Protein AF-A0A1Y3BBS0-F1 (afdb_monomer_lite)

pLDDT: mean 83.96, std 15.87, range [26.91, 97.06]

Secondary structure (DSSP, 8-state):
--------SHHHHHHHHHHHHHHHHHHT--SS-TTS--EEEEEE-SSEEEEEETT-EEEEEEGGGEETTTTEE---S--EEHHHHSHHHHT-HHHHHHGGGEEEEEEEEETTEEEEEEEESSS-EEEEETTT--EEEEGGG-STTGGGEEEEEE--BTEEEEEEEEE-TTTS-EEEEEEEEEETTS-TTT-S-EEESS--EEEEEEETTEEEEESS-GGGGT-EEP-----EEEEETTEEEEE-SSEEEEEETHHHH-TTS-EE-EEEEHHHHB-

Radius of gyration: 19.95 Å; chains: 1; bounding box: 78×46×46 Å

Organism: Euroglyphus maynei (NCBI:txid6958)

Sequence (275 aa):
MLLIIIIITNIVSTTYADHIICESIRNNTDNNDDDTFNIFNVGVTKTKILLITKQFFLFEIDIDSLNAYNDKLYLNAQPQSISKKYPYLWNYKRFQDIKDNIVDIRIFIDDEGEWLCFIPLLDYGIGYNLETGEIVELTWFVKVNVADEKSIGTNETYRNYVFRYRQSTNNNTKGIQLNKDTLMDRKVRNSKRVELMYIWANLCLYSENEIFITTYPCHKIGCETIDWGIQGGFVVKERFYLLGKDDVYSFPEKAYTNWTHRYRFDKQQYRSFIR

Foldseek 3Di:
DDDDDDDDDPPVVLVVVQVVVQVCQLQLADPVHRQHRFFQEWADALFFIWTAGLQQWTQTAGLVCQDPVQQAHERPDTTDHCCVLLVLCVPPPVCVVAVVQFNEWYWAQFPVGIWTWTAGDADWIWIAHNPPRDIATQPANPDDCVNFKYWAHENDHQKTKIWGWDQDPPDRDTAIWIWMWGQPVRDRRPGNYIDTPDPIWTWWAPDPFKIATGPDDQVVVVTHGDDQQFNYWYDDPQKTFTDGSFWTKIWGVCSVVDRVDMTGIDIGGSNSHYD

Structure (mmCIF, N/CA/C/O backbone):
data_AF-A0A1Y3BBS0-F1
#
_entry.id   AF-A0A1Y3BBS0-F1
#
loop_
_atom_site.group_PDB
_atom_site.id
_atom_site.type_symbol
_atom_site.label_atom_id
_atom_site.label_alt_id
_atom_site.label_comp_id
_atom_site.label_asym_id
_atom_site.label_entity_id
_atom_site.label_seq_id
_atom_site.pdbx_PDB_ins_code
_atom_site.Cartn_x
_atom_site.Cartn_y
_atom_site.Cartn_z
_atom_site.occupancy
_atom_site.B_iso_or_equiv
_atom_site.auth_seq_id
_atom_site.auth_comp_id
_atom_site.auth_asym_id
_atom_site.auth_atom_id
_atom_site.pdbx_PDB_model_num
ATOM 1 N N . MET A 1 1 ? -51.984 29.109 15.745 1.00 38.09 1 MET A N 1
ATOM 2 C CA . MET A 1 1 ? -50.748 29.868 15.465 1.00 38.09 1 MET A CA 1
ATOM 3 C C . MET A 1 1 ? -49.661 28.842 15.178 1.00 38.09 1 MET A C 1
ATOM 5 O O . MET A 1 1 ? -49.428 27.993 16.026 1.00 38.09 1 MET A O 1
ATOM 9 N N . LEU A 1 2 ? -49.173 28.810 13.935 1.00 30.77 2 LEU A N 1
ATOM 10 C CA . LEU A 1 2 ? -48.356 27.737 13.353 1.00 30.77 2 LEU A CA 1
ATOM 11 C C . LEU A 1 2 ? -46.995 27.600 14.056 1.00 30.77 2 LEU A C 1
ATOM 13 O O . LEU A 1 2 ? -46.273 28.585 14.184 1.00 30.77 2 LEU A O 1
ATOM 17 N N . LEU A 1 3 ? -46.628 26.374 14.431 1.00 26.91 3 LEU A N 1
ATOM 18 C CA . LEU A 1 3 ? -45.254 26.002 14.757 1.00 26.91 3 LEU A CA 1
ATOM 19 C C . LEU A 1 3 ? -44.558 25.650 13.431 1.00 26.91 3 LEU A C 1
ATOM 21 O O . LEU A 1 3 ? -44.865 24.623 12.825 1.00 26.91 3 LEU A O 1
ATOM 25 N N . ILE A 1 4 ? -43.679 26.522 12.938 1.00 31.75 4 ILE A N 1
ATOM 26 C CA . ILE A 1 4 ? -42.836 26.220 11.776 1.00 31.75 4 ILE A CA 1
ATOM 27 C C . ILE A 1 4 ? -41.668 25.372 12.279 1.00 31.75 4 ILE A C 1
ATOM 29 O O . ILE A 1 4 ? -40.788 25.851 12.989 1.00 31.75 4 ILE A O 1
ATOM 33 N N . ILE A 1 5 ? -41.701 24.089 11.930 1.00 37.12 5 ILE A N 1
ATOM 34 C CA . ILE A 1 5 ? -40.605 23.148 12.134 1.00 37.12 5 ILE A CA 1
ATOM 35 C C . ILE A 1 5 ? -39.513 23.487 11.113 1.00 37.12 5 ILE A C 1
ATOM 37 O O . ILE A 1 5 ? -39.704 23.323 9.910 1.00 37.12 5 ILE A O 1
ATOM 41 N N . ILE A 1 6 ? -38.367 23.962 11.600 1.00 38.75 6 ILE A N 1
ATOM 42 C CA . ILE A 1 6 ? -37.138 24.074 10.813 1.00 38.75 6 ILE A CA 1
ATOM 43 C C . ILE A 1 6 ? -36.516 22.677 10.755 1.00 38.75 6 ILE A C 1
ATOM 45 O O . ILE A 1 6 ? -35.832 22.241 11.676 1.00 38.75 6 ILE A O 1
ATOM 49 N N . ILE A 1 7 ? -36.764 21.969 9.662 1.00 45.56 7 ILE A N 1
ATOM 50 C CA . ILE A 1 7 ? -35.924 20.865 9.203 1.00 45.56 7 ILE A CA 1
ATOM 51 C C . ILE A 1 7 ? -35.529 21.265 7.793 1.00 45.56 7 ILE A C 1
ATOM 53 O O . ILE A 1 7 ? -36.410 21.334 6.953 1.00 45.56 7 ILE A O 1
ATOM 57 N N . ILE A 1 8 ? -34.256 21.596 7.577 1.00 45.22 8 ILE A N 1
ATOM 58 C CA . ILE A 1 8 ? -33.463 21.480 6.336 1.00 45.22 8 ILE A CA 1
ATOM 59 C C . ILE A 1 8 ? -32.177 22.273 6.613 1.00 45.22 8 ILE A C 1
ATOM 61 O O . ILE A 1 8 ? -32.190 23.492 6.536 1.00 45.22 8 ILE A O 1
ATOM 65 N N . THR A 1 9 ? -31.081 21.584 6.936 1.00 36.38 9 THR A N 1
ATOM 66 C CA . THR A 1 9 ? -29.705 22.079 6.682 1.00 36.38 9 THR A CA 1
ATOM 67 C C . THR A 1 9 ? -28.648 20.970 6.736 1.00 36.38 9 THR A C 1
ATOM 69 O O . THR A 1 9 ? -27.625 21.093 6.074 1.00 36.38 9 THR A O 1
ATOM 72 N N . ASN A 1 10 ? -28.881 19.840 7.414 1.00 34.97 10 ASN A N 1
ATOM 73 C CA . ASN A 1 10 ? -27.810 18.843 7.603 1.00 34.97 10 ASN A CA 1
ATOM 74 C C . ASN A 1 10 ? -27.619 17.812 6.473 1.00 34.97 10 ASN A C 1
ATOM 76 O O . ASN A 1 10 ? -26.594 17.143 6.460 1.00 34.97 10 ASN A O 1
ATOM 80 N N . ILE A 1 11 ? -28.547 17.681 5.517 1.00 34.19 11 ILE A N 1
ATOM 81 C CA . ILE A 1 11 ? -28.438 16.666 4.443 1.00 34.19 11 ILE A CA 1
ATOM 82 C C . ILE A 1 11 ? -27.629 17.185 3.237 1.00 34.19 11 ILE A C 1
ATOM 84 O O . ILE A 1 11 ? -26.987 16.407 2.542 1.00 34.19 11 ILE A O 1
ATOM 88 N N . VAL A 1 12 ? -27.608 18.503 3.006 1.00 31.47 12 VAL A N 1
ATOM 89 C CA . VAL A 1 12 ? -26.951 19.116 1.831 1.00 31.47 12 VAL A CA 1
ATOM 90 C C . VAL A 1 12 ? -25.439 19.311 2.042 1.00 31.47 12 VAL A C 1
ATOM 92 O O . VAL A 1 12 ? -24.669 19.282 1.086 1.00 31.47 12 VAL A O 1
ATOM 95 N N . SER A 1 13 ? -24.993 19.459 3.295 1.00 41.03 13 SER A N 1
ATOM 96 C CA . SER A 1 13 ? -23.574 19.667 3.632 1.00 41.03 13 SER A CA 1
ATOM 97 C C . SER A 1 13 ? -22.729 18.396 3.454 1.00 41.03 13 SER A C 1
ATOM 99 O O . SER A 1 13 ? -21.625 18.452 2.914 1.00 41.03 13 SER A O 1
ATOM 101 N N . THR A 1 14 ? -23.271 17.229 3.823 1.00 49.38 14 THR A N 1
ATOM 102 C CA . THR A 1 14 ? -22.567 15.941 3.704 1.00 49.38 14 THR A CA 1
ATOM 103 C C . THR A 1 14 ? -22.319 15.557 2.248 1.00 49.38 14 THR A C 1
ATOM 105 O O . THR A 1 14 ? -21.206 15.194 1.898 1.00 49.38 14 THR A O 1
ATOM 108 N N . THR A 1 15 ? -23.306 15.747 1.366 1.00 58.69 15 THR A N 1
ATOM 109 C CA . THR A 1 15 ? -23.162 15.418 -0.062 1.00 58.69 15 THR A CA 1
ATOM 110 C C . THR A 1 15 ? -22.130 16.285 -0.780 1.00 58.69 15 THR A C 1
ATOM 112 O O . THR A 1 15 ? -21.485 15.820 -1.714 1.00 58.69 15 THR A O 1
ATOM 115 N N . TYR A 1 16 ? -21.963 17.540 -0.354 1.00 58.19 16 TYR A N 1
ATOM 116 C CA . TYR A 1 16 ? -20.980 18.447 -0.945 1.00 58.19 16 TYR A CA 1
ATOM 117 C C . TYR A 1 16 ? -19.552 18.094 -0.513 1.00 58.19 16 TYR A C 1
ATOM 119 O O . TYR A 1 16 ? -18.659 18.013 -1.354 1.00 58.19 16 TYR A O 1
ATOM 127 N N . ALA A 1 17 ? -19.348 17.823 0.780 1.00 59.06 17 ALA A N 1
ATOM 128 C CA . ALA A 1 17 ? -18.054 17.388 1.302 1.00 59.06 17 ALA A CA 1
ATOM 129 C C . ALA A 1 17 ? -17.615 16.043 0.697 1.00 59.06 17 ALA A C 1
ATOM 131 O O . ALA A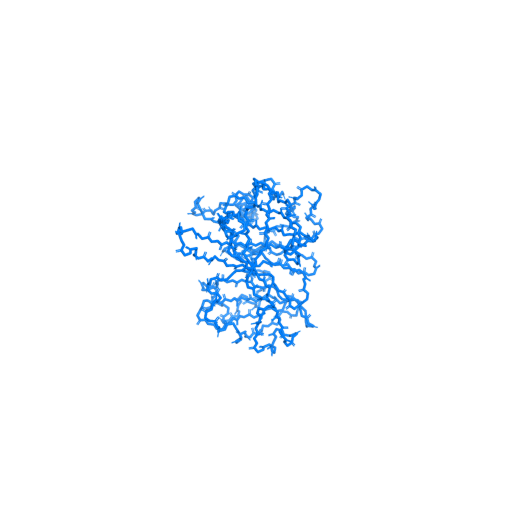 1 17 ? -16.475 15.918 0.253 1.00 59.06 17 ALA A O 1
ATOM 132 N N . ASP A 1 18 ? -18.527 15.073 0.596 1.00 67.12 18 ASP A N 1
ATOM 133 C CA . ASP A 1 18 ? -18.241 13.764 0.001 1.00 67.12 18 ASP A CA 1
ATOM 134 C C . ASP A 1 18 ? -17.864 13.893 -1.487 1.00 67.12 18 ASP A C 1
ATOM 136 O O . ASP A 1 18 ? -16.881 13.304 -1.938 1.00 67.12 18 ASP A O 1
ATOM 140 N N . HIS A 1 19 ? -18.582 14.734 -2.244 1.00 72.25 19 HIS A N 1
ATOM 141 C CA . HIS A 1 19 ? -18.269 15.013 -3.649 1.00 72.25 19 HIS A CA 1
ATOM 142 C C . HIS A 1 19 ? -16.876 15.629 -3.822 1.00 72.25 19 HIS A C 1
ATOM 144 O O . HIS A 1 19 ? -16.137 15.251 -4.731 1.00 72.25 19 HIS A O 1
ATOM 150 N N . ILE A 1 20 ? -16.499 16.556 -2.938 1.00 76.19 20 ILE A N 1
ATOM 151 C CA . ILE A 1 20 ? -15.167 17.165 -2.938 1.00 76.19 20 ILE A CA 1
ATOM 152 C C . ILE A 1 20 ? -14.082 16.106 -2.705 1.00 76.19 20 ILE A C 1
ATOM 154 O O . ILE A 1 20 ? -13.080 16.107 -3.411 1.00 76.19 20 ILE A O 1
ATOM 158 N N . ILE A 1 21 ? -14.276 15.177 -1.765 1.00 77.69 21 ILE A N 1
ATOM 159 C CA . ILE A 1 21 ? -13.287 14.129 -1.457 1.00 77.69 21 ILE A CA 1
ATOM 160 C C . ILE A 1 21 ? -13.163 13.119 -2.613 1.00 77.69 21 ILE A C 1
ATOM 162 O O . ILE A 1 21 ? -12.065 12.666 -2.936 1.00 77.69 21 ILE A O 1
ATOM 166 N N . CYS A 1 22 ? -14.272 12.779 -3.271 1.00 79.81 22 CYS A N 1
ATOM 167 C CA . CYS A 1 22 ? -14.255 11.924 -4.460 1.00 79.81 22 CYS A CA 1
ATOM 168 C C . CYS A 1 22 ? -13.514 12.587 -5.633 1.00 79.81 22 CYS A C 1
ATOM 170 O O . CYS A 1 22 ? -12.668 11.958 -6.271 1.00 79.81 22 CYS A O 1
ATOM 172 N N . GLU A 1 23 ? -13.794 13.865 -5.905 1.00 79.56 23 GLU A N 1
ATOM 173 C CA . GLU A 1 23 ? -13.086 14.624 -6.941 1.00 79.56 23 GLU A CA 1
ATOM 174 C C . GLU A 1 23 ? -11.602 14.797 -6.608 1.00 79.56 23 GLU A C 1
ATOM 176 O O . GLU A 1 23 ? -10.763 14.643 -7.493 1.00 79.56 23 GLU A O 1
ATOM 181 N N . SER A 1 24 ? -11.262 15.054 -5.345 1.00 78.62 24 SER A N 1
ATOM 182 C CA . SER A 1 24 ? -9.880 15.263 -4.912 1.00 78.62 24 SER A CA 1
ATOM 183 C C . SER A 1 24 ? -9.022 14.008 -5.105 1.00 78.62 24 SER A C 1
ATOM 185 O O . SER A 1 24 ? -7.887 14.100 -5.563 1.00 78.62 24 SER A O 1
ATOM 187 N N . ILE A 1 25 ? -9.576 12.811 -4.884 1.00 79.56 25 ILE A N 1
ATOM 188 C CA . ILE A 1 25 ? -8.899 11.540 -5.195 1.00 79.56 25 ILE A CA 1
ATOM 189 C C . ILE A 1 25 ? -8.794 11.301 -6.700 1.00 79.56 25 ILE A C 1
ATOM 191 O O . ILE A 1 25 ? -7.737 10.899 -7.183 1.00 79.56 25 ILE A O 1
ATOM 195 N N . ARG A 1 26 ? -9.865 11.562 -7.460 1.00 80.06 26 ARG A N 1
ATOM 196 C CA . ARG A 1 26 ? -9.857 11.371 -8.919 1.00 80.06 26 ARG A CA 1
ATOM 197 C C . ARG A 1 26 ? -8.862 12.301 -9.618 1.00 80.06 26 ARG A C 1
ATOM 199 O O . ARG A 1 26 ? -8.288 11.941 -10.645 1.00 80.06 26 ARG A O 1
ATOM 206 N N . ASN A 1 27 ? -8.681 13.496 -9.069 1.00 73.75 27 ASN A N 1
ATOM 207 C CA . ASN A 1 27 ? -7.797 14.531 -9.597 1.00 73.75 27 ASN A CA 1
ATOM 208 C C . ASN A 1 27 ? -6.408 14.501 -8.958 1.00 73.75 27 ASN A C 1
ATOM 210 O O . ASN A 1 27 ? -5.499 15.125 -9.491 1.00 73.75 27 ASN A O 1
ATOM 214 N N . ASN A 1 28 ? -6.256 13.752 -7.865 1.00 70.56 28 ASN A N 1
ATOM 215 C CA . ASN A 1 28 ? -5.068 13.705 -7.026 1.00 70.56 28 ASN A CA 1
ATOM 216 C C . ASN A 1 28 ? -4.607 15.080 -6.505 1.00 70.56 28 ASN A C 1
ATOM 218 O O . ASN A 1 28 ? -3.415 15.359 -6.415 1.00 70.56 28 ASN A O 1
ATOM 222 N N . THR A 1 29 ? -5.568 15.936 -6.168 1.00 63.72 29 THR A N 1
ATOM 223 C CA . THR A 1 29 ? -5.356 17.295 -5.649 1.00 63.72 29 THR A CA 1
ATOM 224 C C . THR A 1 29 ? -5.827 17.351 -4.198 1.00 63.72 29 THR A C 1
ATOM 226 O O . THR A 1 29 ? -6.874 16.783 -3.893 1.00 63.72 29 THR A O 1
ATOM 229 N N . ASP A 1 30 ? -5.111 18.011 -3.289 1.00 55.81 30 ASP A N 1
ATOM 230 C CA . ASP A 1 30 ? -5.637 18.306 -1.949 1.00 55.81 30 ASP A CA 1
ATOM 231 C C . ASP A 1 30 ? -6.540 19.538 -2.021 1.00 55.81 30 ASP A C 1
ATOM 233 O O . ASP A 1 30 ? -6.323 20.451 -2.809 1.00 55.81 30 ASP A O 1
ATOM 237 N N . ASN A 1 31 ? -7.561 19.584 -1.176 1.00 51.81 31 ASN A N 1
ATOM 238 C CA . ASN A 1 31 ? -8.555 20.656 -1.194 1.00 51.81 31 ASN A CA 1
ATOM 239 C C . ASN A 1 31 ? -8.042 21.967 -0.572 1.00 51.81 31 ASN A C 1
ATOM 241 O O . ASN A 1 31 ? -8.748 22.971 -0.615 1.00 51.81 31 ASN A O 1
ATOM 245 N N . ASN A 1 32 ? -6.847 21.944 0.032 1.00 50.03 32 ASN A N 1
ATOM 246 C CA . ASN A 1 32 ? -6.239 23.078 0.733 1.00 50.03 32 ASN A CA 1
ATOM 247 C C . ASN A 1 32 ? -4.880 23.513 0.155 1.00 50.03 32 ASN A C 1
ATOM 249 O O . ASN A 1 32 ? -4.375 24.557 0.560 1.00 50.03 32 ASN A O 1
ATOM 253 N N . ASP A 1 33 ? -4.296 22.729 -0.754 1.00 49.41 33 ASP A N 1
ATOM 254 C CA . ASP A 1 33 ? -3.029 23.025 -1.425 1.00 49.41 33 ASP A CA 1
ATOM 255 C C . ASP A 1 33 ? -3.029 22.243 -2.751 1.00 49.41 33 ASP A C 1
ATOM 257 O O . ASP A 1 33 ? -3.012 21.010 -2.749 1.00 49.41 33 ASP A O 1
ATOM 261 N N . ASP A 1 34 ? -3.113 22.940 -3.888 1.00 49.78 34 ASP A N 1
ATOM 262 C CA . ASP A 1 34 ? -3.336 22.341 -5.222 1.00 49.78 34 ASP A CA 1
ATOM 263 C C . ASP A 1 34 ? -2.230 21.343 -5.656 1.00 49.78 34 ASP A C 1
ATOM 265 O O . ASP A 1 34 ? -2.364 20.670 -6.676 1.00 49.78 34 ASP A O 1
ATOM 269 N N . ASP A 1 35 ? -1.160 21.197 -4.866 1.00 49.88 35 ASP A N 1
ATOM 270 C CA . ASP A 1 35 ? 0.025 20.378 -5.142 1.00 49.88 35 ASP A CA 1
ATOM 271 C C . ASP A 1 35 ? 0.201 19.136 -4.239 1.00 49.88 35 ASP A C 1
ATOM 273 O O . ASP A 1 35 ? 1.161 18.371 -4.427 1.00 49.88 35 ASP A O 1
ATOM 277 N N . THR A 1 36 ? -0.674 18.893 -3.249 1.00 59.00 36 THR A N 1
ATOM 278 C CA . THR A 1 36 ? -0.487 17.770 -2.311 1.00 59.00 36 THR A CA 1
ATOM 279 C C . THR A 1 36 ? -1.320 16.528 -2.647 1.00 59.00 36 THR A C 1
ATOM 281 O O . THR A 1 36 ? -2.538 16.538 -2.738 1.00 59.00 36 THR A O 1
ATOM 284 N N . PHE A 1 37 ? -0.640 15.387 -2.757 1.00 62.25 37 PHE A N 1
ATOM 285 C CA . PHE A 1 37 ? -1.245 14.055 -2.871 1.00 62.25 37 PHE A CA 1
ATOM 286 C C . PHE A 1 37 ? -2.217 13.790 -1.709 1.00 62.25 37 PHE A C 1
ATOM 288 O O . PHE A 1 37 ? -1.799 13.852 -0.547 1.00 62.25 37 PHE A O 1
ATOM 295 N N . ASN A 1 38 ? -3.495 13.515 -1.992 1.00 75.75 38 ASN A N 1
ATOM 296 C CA . ASN A 1 38 ? -4.526 13.380 -0.950 1.00 75.75 38 ASN A CA 1
ATOM 297 C C . ASN A 1 38 ? -4.587 11.969 -0.327 1.00 75.75 38 ASN A C 1
ATOM 299 O O . ASN A 1 38 ? -4.954 11.804 0.841 1.00 75.75 38 ASN A O 1
ATOM 303 N N . ILE A 1 39 ? -4.220 10.931 -1.083 1.00 82.62 39 ILE A N 1
ATOM 304 C CA . ILE A 1 39 ? -4.214 9.555 -0.573 1.00 82.62 39 ILE A CA 1
ATOM 305 C C . ILE A 1 39 ? -3.068 9.430 0.436 1.00 82.62 39 ILE A C 1
ATOM 307 O O . ILE A 1 39 ? -1.912 9.677 0.134 1.00 82.62 39 ILE A O 1
ATOM 311 N N . PHE A 1 40 ? -3.364 9.060 1.671 1.00 84.69 40 PHE A N 1
ATOM 312 C CA . PHE A 1 40 ? -2.329 8.809 2.666 1.00 84.69 40 PHE A CA 1
ATOM 313 C C . PHE A 1 40 ? -1.786 7.385 2.560 1.00 84.69 40 PHE A C 1
ATOM 315 O O . PHE A 1 40 ? -0.582 7.166 2.682 1.00 84.69 40 PHE A O 1
ATOM 322 N N . ASN A 1 41 ? -2.673 6.416 2.331 1.00 86.31 41 ASN A N 1
ATOM 323 C CA . ASN A 1 41 ? -2.310 5.010 2.262 1.00 86.31 41 ASN A CA 1
ATOM 324 C C . ASN A 1 41 ? -3.321 4.201 1.440 1.00 86.31 41 ASN A C 1
ATOM 326 O O . ASN A 1 41 ? -4.498 4.567 1.360 1.00 86.31 41 ASN A O 1
ATOM 330 N N . VAL A 1 42 ? -2.856 3.085 0.870 1.00 89.88 42 VAL A N 1
ATOM 331 C CA . VAL A 1 42 ? -3.722 2.068 0.275 1.00 89.88 42 VAL A CA 1
ATOM 332 C C . VAL A 1 42 ? -3.430 0.709 0.884 1.00 89.88 42 VAL A C 1
ATOM 334 O O . VAL A 1 42 ? -2.371 0.120 0.669 1.00 89.88 42 VAL A O 1
ATOM 337 N N . GLY A 1 43 ? -4.411 0.196 1.614 1.00 90.44 43 GLY A N 1
ATOM 338 C CA . GLY A 1 43 ? -4.394 -1.154 2.147 1.00 90.44 43 GLY A CA 1
ATOM 339 C C . GLY A 1 43 ? -5.269 -2.092 1.325 1.00 90.44 43 GLY A C 1
ATOM 340 O O . GLY A 1 43 ? -6.162 -1.660 0.600 1.00 90.44 43 GLY A O 1
ATOM 341 N N . VAL A 1 44 ? -5.034 -3.393 1.454 1.00 94.81 44 VAL A N 1
ATOM 342 C CA . VAL A 1 44 ? -5.862 -4.425 0.826 1.00 94.81 44 VAL A CA 1
ATOM 343 C C . VAL A 1 44 ? -6.224 -5.460 1.885 1.00 94.81 44 VAL A C 1
ATOM 345 O O . VAL A 1 44 ? -5.359 -5.939 2.612 1.00 94.81 44 VAL A O 1
ATOM 348 N N . THR A 1 45 ? -7.511 -5.767 1.989 1.00 94.75 45 THR A N 1
ATOM 349 C CA . THR A 1 45 ? -8.056 -6.889 2.757 1.00 94.75 45 THR A CA 1
ATOM 350 C C . THR A 1 45 ? -8.295 -8.073 1.812 1.00 94.75 45 THR A C 1
ATOM 352 O O . THR A 1 45 ? -8.040 -7.991 0.611 1.00 94.75 45 THR A O 1
ATOM 355 N N . LYS A 1 46 ? -8.818 -9.196 2.297 1.00 93.69 46 LYS A N 1
ATOM 356 C CA . LYS A 1 46 ? -9.184 -10.351 1.463 1.00 93.69 46 LYS A CA 1
ATOM 357 C C . LYS A 1 46 ? -10.192 -9.997 0.371 1.00 93.69 46 LYS A C 1
ATOM 359 O O . LYS A 1 46 ? -10.189 -10.642 -0.674 1.00 93.69 46 LYS A O 1
ATOM 364 N N . THR A 1 47 ? -11.056 -9.012 0.615 1.00 93.56 47 THR A N 1
ATOM 365 C CA . THR A 1 47 ? -12.186 -8.681 -0.268 1.00 93.56 47 THR A CA 1
ATOM 366 C C . THR A 1 47 ? -12.219 -7.225 -0.717 1.00 93.56 47 THR A C 1
ATOM 368 O O . THR A 1 47 ? -12.906 -6.923 -1.693 1.00 93.56 47 THR A O 1
ATOM 371 N N . LYS A 1 48 ? -11.476 -6.323 -0.062 1.00 95.19 48 LYS A N 1
ATOM 372 C CA . LYS A 1 48 ? -11.554 -4.881 -0.315 1.00 95.19 48 LYS A CA 1
ATOM 373 C C . LYS A 1 48 ? -10.195 -4.217 -0.494 1.00 95.19 48 LYS A C 1
ATOM 375 O O . LYS A 1 48 ? -9.203 -4.613 0.105 1.00 95.19 48 LYS A O 1
ATOM 380 N N . ILE A 1 49 ? -10.182 -3.140 -1.263 1.00 94.88 49 ILE A N 1
ATOM 381 C CA . ILE A 1 49 ? -9.139 -2.119 -1.290 1.00 94.88 49 ILE A CA 1
ATOM 382 C C . ILE A 1 49 ? -9.598 -0.989 -0.363 1.00 94.88 49 ILE A C 1
ATOM 384 O O . ILE A 1 49 ? -10.717 -0.488 -0.487 1.00 94.88 49 ILE A O 1
ATOM 388 N N . LEU A 1 50 ? -8.740 -0.597 0.575 1.00 94.44 50 LEU A N 1
ATOM 389 C CA . LEU A 1 50 ? -8.974 0.495 1.513 1.00 94.44 50 LEU A CA 1
ATOM 390 C C . LEU A 1 50 ? -8.123 1.699 1.104 1.00 94.44 50 LEU A C 1
ATOM 392 O O . LEU A 1 50 ? -6.911 1.682 1.316 1.00 94.44 50 LEU A O 1
ATOM 396 N N . LEU A 1 51 ? -8.737 2.745 0.544 1.00 92.50 51 LEU A N 1
ATOM 397 C CA . LEU A 1 51 ? -8.050 4.024 0.314 1.00 92.50 51 LEU A CA 1
ATOM 398 C C . LEU A 1 51 ? -8.291 4.932 1.516 1.00 92.50 51 LEU A C 1
ATOM 400 O O . LEU A 1 51 ? -9.438 5.258 1.824 1.00 92.50 51 LEU A O 1
ATOM 404 N N . ILE A 1 52 ? -7.219 5.350 2.182 1.00 91.88 52 ILE A N 1
ATOM 405 C CA . ILE A 1 52 ? -7.285 6.253 3.333 1.00 91.88 52 ILE A CA 1
ATOM 406 C C . ILE A 1 52 ? -6.694 7.593 2.919 1.00 91.88 52 ILE A C 1
ATOM 408 O O . ILE A 1 52 ? -5.565 7.639 2.437 1.00 91.88 52 ILE A O 1
ATOM 412 N N . THR A 1 53 ? -7.437 8.683 3.101 1.00 90.38 53 THR A N 1
ATOM 413 C CA . THR A 1 53 ? -6.953 10.045 2.828 1.00 90.38 53 THR A CA 1
ATOM 414 C C . THR A 1 53 ? -6.163 10.612 4.004 1.00 90.38 53 THR A C 1
ATOM 416 O O . THR A 1 53 ? -6.268 10.126 5.132 1.00 90.38 53 THR A O 1
ATOM 419 N N . LYS A 1 54 ? -5.415 11.696 3.773 1.00 85.62 54 LYS A N 1
ATOM 420 C CA . LYS A 1 54 ? -4.707 12.435 4.837 1.00 85.62 54 LYS A CA 1
ATOM 421 C C . LYS A 1 54 ? -5.633 12.981 5.925 1.00 85.62 54 LYS A C 1
ATOM 423 O O . LYS A 1 54 ? -5.220 13.102 7.070 1.00 85.62 54 LYS A O 1
ATOM 428 N N . GLN A 1 55 ? -6.893 13.267 5.592 1.00 87.06 55 GLN A N 1
ATOM 429 C CA . GLN A 1 55 ? -7.912 13.682 6.565 1.00 87.06 55 GLN A CA 1
ATOM 430 C C . GLN A 1 55 ? -8.653 12.490 7.204 1.00 87.06 55 GLN A C 1
ATOM 432 O O . GLN A 1 55 ? -9.706 12.670 7.817 1.00 87.06 55 GLN A O 1
ATOM 437 N N . PHE A 1 56 ? -8.129 11.268 7.058 1.00 90.62 56 PHE A N 1
ATOM 438 C CA . PHE A 1 56 ? -8.717 10.030 7.572 1.00 90.62 56 PHE A CA 1
ATOM 439 C C . PHE A 1 56 ? -10.150 9.766 7.078 1.00 90.62 56 PHE A C 1
ATOM 441 O O . PHE A 1 56 ? -10.999 9.272 7.828 1.00 90.62 56 PHE A O 1
ATOM 448 N N . PHE A 1 57 ? -10.427 10.060 5.805 1.00 92.31 57 PHE A N 1
ATOM 449 C CA . PHE A 1 57 ? -11.569 9.467 5.105 1.00 92.31 57 PHE A CA 1
ATOM 450 C C . PHE A 1 57 ? -11.165 8.123 4.514 1.00 92.31 57 PHE A C 1
ATOM 452 O O . PHE A 1 57 ? -10.077 7.983 3.963 1.00 92.31 57 PHE A O 1
ATOM 459 N N . LEU A 1 58 ? -12.049 7.143 4.642 1.00 92.81 58 LEU A N 1
ATOM 460 C CA . LEU A 1 58 ? -11.879 5.782 4.167 1.00 92.81 58 LEU A CA 1
ATOM 461 C C . LEU A 1 58 ? -12.838 5.520 3.007 1.00 92.81 58 LEU A C 1
ATOM 463 O O . LEU A 1 58 ? -14.052 5.669 3.161 1.00 92.81 58 LEU A O 1
ATOM 467 N N . PHE A 1 59 ? -12.290 5.058 1.889 1.00 92.81 59 PHE A N 1
ATOM 468 C CA . PHE A 1 59 ? -13.036 4.386 0.834 1.00 92.81 59 PHE A CA 1
ATOM 469 C C . PHE A 1 59 ? -12.843 2.884 0.995 1.00 92.81 59 PHE A C 1
ATOM 471 O O . PHE A 1 59 ? -11.714 2.396 0.981 1.00 92.81 59 PHE A O 1
ATOM 478 N N . GLU A 1 60 ? -13.946 2.161 1.139 1.00 93.62 60 GLU A N 1
ATOM 479 C CA . GLU A 1 60 ? -13.973 0.703 1.114 1.00 93.62 60 GLU A CA 1
ATOM 480 C C . GLU A 1 60 ? -14.469 0.254 -0.258 1.00 93.62 60 GLU A C 1
ATOM 482 O O . GLU A 1 60 ? -15.660 0.354 -0.543 1.00 93.62 60 GLU A O 1
ATOM 487 N N . ILE A 1 61 ? -13.559 -0.218 -1.102 1.00 93.44 61 ILE A N 1
ATOM 488 C CA . ILE A 1 61 ? -13.855 -0.577 -2.490 1.00 93.44 61 ILE A CA 1
ATOM 489 C C . ILE A 1 61 ? -13.721 -2.085 -2.623 1.00 93.44 61 ILE A C 1
ATOM 491 O O . ILE A 1 61 ? -12.692 -2.636 -2.247 1.00 93.44 61 ILE A O 1
ATOM 495 N N . ASP A 1 62 ? -14.717 -2.771 -3.170 1.00 94.25 62 ASP A N 1
ATOM 496 C CA . ASP A 1 62 ? -14.583 -4.208 -3.426 1.00 94.25 62 ASP A CA 1
ATOM 497 C C . ASP A 1 62 ? -13.452 -4.467 -4.435 1.00 94.25 62 ASP A C 1
ATOM 499 O O . ASP A 1 62 ? -13.331 -3.757 -5.434 1.00 94.25 62 ASP A O 1
ATOM 503 N N . ILE A 1 63 ? -12.631 -5.501 -4.220 1.00 92.56 63 ILE A N 1
ATOM 504 C CA . ILE A 1 63 ? -11.538 -5.860 -5.151 1.00 92.56 63 ILE A CA 1
ATOM 505 C C . ILE A 1 63 ? -12.076 -6.104 -6.572 1.00 92.56 63 ILE A C 1
ATOM 507 O O . ILE A 1 63 ? -11.390 -5.848 -7.567 1.00 92.56 63 ILE A O 1
ATOM 511 N N . ASP A 1 64 ? -13.322 -6.558 -6.688 1.00 91.44 64 ASP A N 1
ATOM 512 C CA . ASP A 1 64 ? -13.982 -6.781 -7.972 1.00 91.44 64 ASP A CA 1
ATOM 513 C C . ASP A 1 64 ? -14.346 -5.499 -8.722 1.00 91.44 64 ASP A C 1
ATOM 515 O O . ASP A 1 64 ? -14.454 -5.529 -9.949 1.00 91.44 64 ASP A O 1
ATOM 519 N N . SER A 1 65 ? -14.394 -4.360 -8.031 1.00 92.12 65 SER A N 1
ATOM 520 C CA . SER A 1 65 ? -14.513 -3.035 -8.644 1.00 92.12 65 SER A CA 1
ATOM 521 C C . SER A 1 65 ? -13.219 -2.572 -9.318 1.00 92.12 65 SER A C 1
ATOM 523 O O . SER A 1 65 ? -13.215 -1.539 -9.984 1.00 92.12 65 SER A O 1
ATOM 525 N N . LEU A 1 66 ? -12.119 -3.326 -9.209 1.00 92.00 66 LEU A N 1
ATOM 526 C CA . LEU A 1 66 ? -10.966 -3.159 -10.086 1.00 92.00 66 LEU A CA 1
ATOM 527 C C . LEU A 1 66 ? -11.132 -4.016 -11.347 1.00 92.00 66 LEU A C 1
ATOM 529 O O . LEU A 1 66 ? -11.043 -5.251 -11.316 1.00 92.00 66 LEU A O 1
ATOM 533 N N . ASN A 1 67 ? -11.298 -3.351 -12.485 1.00 88.88 67 ASN A N 1
ATOM 534 C CA . ASN A 1 67 ? -11.273 -3.985 -13.791 1.00 88.88 67 ASN A CA 1
ATOM 535 C C . ASN A 1 67 ? -9.824 -4.115 -14.280 1.00 88.88 67 ASN A C 1
ATOM 537 O O . ASN A 1 67 ? -9.251 -3.174 -14.823 1.00 88.88 67 ASN A O 1
ATOM 541 N N . ALA A 1 68 ? -9.251 -5.306 -14.110 1.00 80.00 68 ALA A N 1
ATOM 542 C CA . ALA A 1 68 ? -7.875 -5.607 -14.507 1.00 80.00 68 ALA A CA 1
ATOM 543 C C . ALA A 1 68 ? -7.653 -5.650 -16.034 1.00 80.00 68 ALA A C 1
ATOM 545 O O . ALA A 1 68 ? -6.510 -5.652 -16.475 1.00 80.00 68 ALA A O 1
ATOM 546 N N . TYR A 1 69 ? -8.711 -5.690 -16.859 1.00 81.69 69 TYR A N 1
ATOM 547 C CA . TYR A 1 69 ? -8.560 -5.680 -18.321 1.00 81.69 69 TYR A CA 1
ATOM 548 C C . TYR A 1 69 ? -8.173 -4.297 -18.851 1.00 81.69 69 TYR A C 1
ATOM 550 O O . TYR A 1 69 ? -7.444 -4.190 -19.832 1.00 81.69 69 TYR A O 1
ATOM 558 N N . ASN A 1 70 ? -8.680 -3.234 -18.225 1.00 83.56 70 ASN A N 1
ATOM 559 C CA . ASN A 1 70 ? -8.392 -1.858 -18.625 1.00 83.56 70 ASN A CA 1
ATOM 560 C C . ASN A 1 70 ? -7.753 -1.029 -17.511 1.00 83.56 70 ASN A C 1
ATOM 562 O O . ASN A 1 70 ? -7.725 0.192 -17.638 1.00 83.56 70 ASN A O 1
ATOM 566 N N . ASP A 1 71 ? -7.289 -1.695 -16.450 1.00 86.81 71 ASP A N 1
ATOM 567 C CA . ASP A 1 71 ? -6.718 -1.096 -15.250 1.00 86.81 71 ASP A CA 1
ATOM 568 C C . ASP A 1 71 ? -7.546 0.102 -14.762 1.00 86.81 71 ASP A C 1
ATOM 570 O O . ASP A 1 71 ? -7.036 1.211 -14.676 1.00 86.81 71 ASP A O 1
ATOM 574 N N . LYS A 1 72 ? -8.839 -0.103 -14.463 1.00 92.19 72 LYS A N 1
ATOM 575 C CA . LYS A 1 72 ? -9.721 0.934 -13.887 1.00 92.19 72 LYS A CA 1
ATOM 576 C C . LYS A 1 72 ? -10.286 0.524 -12.539 1.00 92.19 72 LYS A C 1
ATOM 578 O O . LYS A 1 72 ? -10.822 -0.575 -12.410 1.00 92.19 72 LYS A O 1
ATOM 583 N N . LEU A 1 73 ? -10.221 1.431 -11.571 1.00 91.94 73 LEU A N 1
ATOM 584 C CA . LEU A 1 73 ? -10.779 1.289 -10.231 1.00 91.94 73 LEU A CA 1
ATOM 585 C C . LEU A 1 73 ? -12.064 2.112 -10.115 1.00 91.94 73 LEU A C 1
ATOM 587 O O . LEU A 1 73 ? -12.019 3.339 -10.185 1.00 91.94 73 LEU A O 1
ATOM 591 N N . TYR A 1 74 ? -13.200 1.444 -9.926 1.00 89.81 74 TYR A N 1
ATOM 592 C CA . TYR A 1 74 ? -14.490 2.109 -9.745 1.00 89.81 74 TYR A CA 1
ATOM 593 C C . TYR A 1 74 ? -14.758 2.368 -8.258 1.00 89.81 74 TYR A C 1
ATOM 595 O O . TYR A 1 74 ? -14.802 1.428 -7.462 1.00 89.81 74 TYR A O 1
ATOM 603 N N . LEU A 1 75 ? -14.962 3.631 -7.880 1.00 87.12 75 LEU A N 1
ATOM 604 C CA . LEU A 1 75 ? -15.334 4.020 -6.519 1.00 87.12 75 LEU A CA 1
ATOM 605 C C . LEU A 1 75 ? -16.825 3.734 -6.300 1.00 87.12 75 LEU A C 1
ATOM 607 O O . LEU A 1 75 ? -17.687 4.590 -6.486 1.00 87.12 75 LEU A O 1
ATOM 611 N N . ASN A 1 76 ? -17.145 2.499 -5.920 1.00 82.19 76 ASN A N 1
ATOM 612 C CA . ASN A 1 76 ? -18.524 2.035 -5.740 1.00 82.19 76 ASN A CA 1
ATOM 613 C C . ASN A 1 76 ? -19.138 2.382 -4.367 1.00 82.19 76 ASN A C 1
ATOM 615 O O . ASN A 1 76 ? -20.281 2.010 -4.098 1.00 82.19 76 ASN A O 1
ATOM 619 N N . ALA A 1 77 ? -18.410 3.102 -3.509 1.00 79.75 77 ALA A N 1
ATOM 620 C CA . ALA A 1 77 ? -18.849 3.496 -2.176 1.00 79.75 77 ALA A CA 1
ATOM 621 C C . ALA A 1 77 ? -18.484 4.954 -1.867 1.00 79.75 77 ALA A C 1
ATOM 623 O O . ALA A 1 77 ? -17.442 5.456 -2.289 1.00 79.75 77 ALA A O 1
ATOM 624 N N . GLN A 1 78 ? -19.345 5.621 -1.095 1.00 86.00 78 GLN A N 1
ATOM 625 C CA . GLN A 1 78 ? -19.069 6.960 -0.573 1.00 86.00 78 GLN A CA 1
ATOM 626 C C . GLN A 1 78 ? -17.996 6.894 0.523 1.00 86.00 78 GLN A C 1
ATOM 628 O O . GLN A 1 78 ? -18.016 5.949 1.325 1.00 86.00 78 GLN A O 1
ATOM 633 N N . PRO A 1 79 ? -17.099 7.894 0.610 1.00 90.38 79 PRO A N 1
ATOM 634 C CA . PRO A 1 79 ? -16.135 7.964 1.693 1.00 90.38 79 PRO A CA 1
ATOM 635 C C . PRO A 1 79 ? -16.824 8.045 3.051 1.00 90.38 79 PRO A C 1
ATOM 637 O O . PRO A 1 79 ? -17.873 8.665 3.216 1.00 90.38 79 PRO A O 1
ATOM 640 N N . GLN A 1 80 ? -16.193 7.467 4.067 1.00 93.12 80 GLN A N 1
ATOM 641 C CA . GLN A 1 80 ? -16.597 7.646 5.457 1.00 93.12 80 GLN A CA 1
ATOM 642 C C . GLN A 1 80 ? -15.398 8.065 6.292 1.00 93.12 80 GLN A C 1
ATOM 644 O O . GLN A 1 80 ? -14.331 7.470 6.193 1.00 93.12 80 GLN A O 1
ATOM 649 N N . SER A 1 81 ? -15.559 9.063 7.161 1.00 93.62 81 SER A N 1
ATOM 650 C CA . SER A 1 81 ? -14.515 9.365 8.145 1.00 93.62 81 SER A CA 1
ATOM 651 C C . SER A 1 81 ? -14.261 8.142 9.034 1.00 93.62 81 SER A C 1
ATOM 653 O O . SER A 1 81 ? -15.214 7.521 9.519 1.00 93.62 81 SER A O 1
ATOM 655 N N . ILE A 1 82 ? -12.990 7.838 9.312 1.00 93.88 82 ILE A N 1
ATOM 656 C CA . ILE A 1 82 ? -12.589 6.783 10.258 1.00 93.88 82 ILE A CA 1
ATOM 657 C C . ILE A 1 82 ? -13.240 7.002 11.627 1.00 93.88 82 ILE A C 1
ATOM 659 O O . ILE A 1 82 ? -13.632 6.033 12.269 1.00 93.88 82 ILE A O 1
ATOM 663 N N . SER A 1 83 ? -13.452 8.255 12.042 1.00 95.38 83 SER A N 1
ATOM 664 C CA . SER A 1 83 ? -14.154 8.587 13.290 1.00 95.38 83 SER A CA 1
ATOM 665 C C . SER A 1 83 ? -15.577 8.028 13.372 1.00 95.38 83 SER A C 1
ATOM 667 O O . SER A 1 83 ? -16.035 7.633 14.443 1.00 95.38 83 SER A O 1
ATOM 669 N N . LYS A 1 84 ? -16.266 7.963 12.228 1.00 95.38 84 LYS A N 1
ATOM 670 C CA . LYS A 1 84 ? -17.622 7.430 12.103 1.00 95.38 84 LYS A CA 1
ATOM 671 C C . LYS A 1 84 ? -17.609 5.922 11.874 1.00 95.38 84 LYS A C 1
ATOM 673 O O . LYS A 1 84 ? -18.444 5.224 12.439 1.00 95.38 84 LYS A O 1
ATOM 678 N N . LYS A 1 85 ? -16.688 5.432 11.037 1.00 95.00 85 LYS A N 1
ATOM 679 C CA . LYS A 1 85 ? -16.595 4.012 10.676 1.00 95.00 85 LYS A CA 1
ATOM 680 C C . LYS A 1 85 ? -16.071 3.155 11.833 1.00 95.00 85 LYS A C 1
ATOM 682 O O . LYS A 1 85 ? -16.642 2.108 12.119 1.00 95.00 85 LYS A O 1
ATOM 687 N N . TYR A 1 86 ? -15.019 3.616 12.505 1.00 96.00 86 TYR A N 1
ATOM 688 C CA . TYR A 1 86 ? -14.337 2.930 13.603 1.00 96.00 86 TYR A CA 1
ATOM 689 C C . TYR A 1 86 ? -14.316 3.824 14.857 1.00 96.00 86 TYR A C 1
ATOM 691 O O . TYR A 1 86 ? -13.254 4.283 15.288 1.00 96.00 86 TYR A O 1
ATOM 699 N N . PRO A 1 87 ? -15.480 4.093 15.481 1.00 96.00 87 PRO A N 1
ATOM 700 C CA . PRO A 1 87 ? -15.574 5.034 16.598 1.00 96.00 87 PRO A CA 1
ATOM 701 C C . PRO A 1 87 ? -14.795 4.572 17.836 1.00 96.00 87 PRO A C 1
ATOM 703 O O . PRO A 1 87 ? -14.301 5.407 18.591 1.00 96.00 87 PRO A O 1
ATOM 706 N N . TYR A 1 88 ? -14.648 3.261 18.048 1.00 96.25 88 TYR A N 1
ATOM 707 C CA . TYR A 1 88 ? -13.843 2.720 19.148 1.00 96.25 88 TYR A CA 1
ATOM 708 C C . TYR A 1 88 ? -12.352 3.005 18.967 1.00 96.25 88 TYR A C 1
ATOM 710 O O . TYR A 1 88 ? -11.705 3.455 19.908 1.00 96.25 88 TYR A O 1
ATOM 718 N N . LEU A 1 89 ? -11.830 2.820 17.750 1.00 96.81 89 LEU A N 1
ATOM 719 C CA . LEU A 1 89 ? -10.466 3.205 17.396 1.00 96.81 89 LEU A CA 1
ATOM 720 C C . LEU A 1 89 ? -10.267 4.711 17.556 1.00 96.81 89 LEU A C 1
ATOM 722 O O . LEU A 1 89 ? -9.311 5.146 18.189 1.00 96.81 89 LEU A O 1
ATOM 726 N N . TRP A 1 90 ? -11.185 5.511 17.011 1.00 96.50 90 TRP A N 1
ATOM 727 C CA . TRP A 1 90 ? -11.063 6.963 17.052 1.00 96.50 90 TRP A CA 1
ATOM 728 C C . TRP A 1 90 ? -11.055 7.496 18.482 1.00 96.50 90 TRP A C 1
ATOM 730 O O . TRP A 1 90 ? -10.224 8.326 18.820 1.00 96.50 90 TRP A O 1
ATOM 740 N N . ASN A 1 91 ? -11.927 6.998 19.354 1.00 96.31 91 ASN A N 1
ATOM 741 C CA . ASN A 1 91 ? -11.975 7.453 20.743 1.00 96.31 91 ASN A CA 1
ATOM 742 C C . ASN A 1 91 ? -10.914 6.795 21.639 1.00 96.31 91 ASN A C 1
ATOM 744 O O . ASN A 1 91 ? -10.832 7.113 22.828 1.00 96.31 91 ASN A O 1
ATOM 748 N N . TYR A 1 92 ? -10.090 5.893 21.102 1.00 96.62 92 TYR A N 1
ATOM 749 C CA . TYR A 1 92 ? -8.990 5.313 21.853 1.00 96.62 92 TYR A CA 1
ATOM 750 C C . TYR A 1 92 ? -7.920 6.374 22.101 1.00 96.62 92 TYR A C 1
ATOM 752 O O . TYR A 1 92 ? -7.337 6.923 21.166 1.00 96.62 92 TYR A O 1
ATOM 760 N N . LYS A 1 93 ? -7.648 6.655 23.381 1.00 95.62 93 LYS A N 1
ATOM 761 C CA . LYS A 1 93 ? -6.736 7.727 23.807 1.00 95.62 93 LYS A CA 1
ATOM 762 C C . LYS A 1 93 ? -5.405 7.685 23.058 1.00 95.62 93 LYS A C 1
ATOM 764 O O . LYS A 1 93 ? -4.986 8.678 22.482 1.00 95.62 93 LYS A O 1
ATOM 769 N N . ARG A 1 94 ? -4.797 6.502 22.992 1.00 93.00 94 ARG A N 1
ATOM 770 C CA . ARG A 1 94 ? -3.500 6.320 22.347 1.00 93.00 94 ARG A CA 1
ATOM 771 C C . ARG A 1 94 ? -3.533 6.623 20.850 1.00 93.00 94 ARG A C 1
ATOM 773 O O . ARG A 1 94 ? -2.568 7.167 20.333 1.00 93.00 94 ARG A O 1
ATOM 780 N N . PHE A 1 95 ? -4.634 6.314 20.161 1.00 94.94 95 PHE A N 1
ATOM 781 C CA . PHE A 1 95 ? -4.797 6.675 18.752 1.00 94.94 95 PHE A CA 1
ATOM 782 C C . PHE A 1 95 ? -4.848 8.195 18.585 1.00 94.94 95 PHE A C 1
ATOM 784 O O . PHE A 1 95 ? -4.162 8.731 17.720 1.00 94.94 95 PHE A O 1
ATOM 791 N N . GLN A 1 96 ? -5.581 8.899 19.454 1.00 95.19 96 GLN A N 1
ATOM 792 C CA . GLN A 1 96 ? -5.591 10.365 19.456 1.00 95.19 96 GLN A CA 1
ATOM 793 C C . GLN A 1 96 ? -4.206 10.966 19.726 1.00 95.19 96 GLN A C 1
ATOM 795 O O . GLN A 1 96 ? -3.886 11.990 19.134 1.00 95.19 96 GLN A O 1
ATOM 800 N N . ASP A 1 97 ? -3.386 10.313 20.552 1.00 93.00 97 ASP A N 1
ATOM 801 C CA . ASP A 1 97 ? -2.024 10.767 20.851 1.00 93.00 97 ASP A CA 1
ATOM 802 C C . ASP A 1 97 ? -1.066 10.601 19.653 1.00 93.00 97 ASP A C 1
ATOM 804 O O . ASP A 1 97 ? -0.146 11.402 19.489 1.00 93.00 97 ASP A O 1
ATOM 808 N N . ILE A 1 98 ? -1.258 9.574 18.808 1.00 91.31 98 ILE A N 1
ATOM 809 C CA . ILE A 1 98 ? -0.334 9.277 17.696 1.00 91.31 98 ILE A CA 1
ATOM 810 C C . ILE A 1 98 ? -0.813 9.744 16.320 1.00 91.31 98 ILE A C 1
ATOM 812 O O . ILE A 1 98 ? 0.016 9.825 15.416 1.00 91.31 98 ILE A O 1
ATOM 816 N N . LYS A 1 99 ? -2.113 10.021 16.130 1.00 91.12 99 LYS A N 1
ATOM 817 C CA . LYS A 1 99 ? -2.734 10.187 14.799 1.00 91.12 99 LYS A CA 1
ATOM 818 C C . LYS A 1 99 ? -2.058 11.227 13.901 1.00 91.12 99 LYS A C 1
ATOM 820 O O . LYS A 1 99 ? -1.956 11.004 12.700 1.00 91.12 99 LYS A O 1
ATOM 825 N N . ASP A 1 100 ? -1.550 12.310 14.484 1.00 89.62 100 ASP A N 1
ATOM 826 C CA . ASP A 1 100 ? -0.922 13.413 13.747 1.00 89.62 100 ASP A CA 1
ATOM 827 C C . ASP A 1 100 ? 0.544 13.110 13.374 1.00 89.62 100 ASP A C 1
ATOM 829 O O . ASP A 1 100 ? 1.153 13.828 12.588 1.00 89.62 100 ASP A O 1
ATOM 833 N N . ASN A 1 101 ? 1.105 12.019 13.909 1.00 88.50 101 ASN A N 1
ATOM 834 C CA . ASN A 1 101 ? 2.476 11.558 13.676 1.00 88.50 101 ASN A CA 1
ATOM 835 C C . ASN A 1 101 ? 2.536 10.204 12.949 1.00 88.50 101 ASN A C 1
ATOM 837 O O . ASN A 1 101 ? 3.609 9.594 12.881 1.00 88.50 101 ASN A O 1
ATOM 841 N N . ILE A 1 102 ? 1.401 9.707 12.440 1.00 89.38 102 ILE A N 1
ATOM 842 C CA . ILE A 1 102 ? 1.346 8.470 11.655 1.00 89.38 102 ILE A CA 1
ATOM 843 C C . ILE A 1 102 ? 2.096 8.700 10.345 1.00 89.38 102 ILE A C 1
ATOM 845 O O . ILE A 1 102 ? 1.816 9.643 9.608 1.00 89.38 102 ILE A O 1
ATOM 849 N N . VAL A 1 103 ? 3.043 7.814 10.044 1.00 87.44 103 VAL A N 1
ATOM 850 C CA . VAL A 1 103 ? 3.834 7.857 8.809 1.00 87.44 103 VAL A CA 1
ATOM 851 C C . VAL A 1 103 ? 3.464 6.752 7.837 1.00 87.44 103 VAL A C 1
ATOM 853 O O . VAL A 1 103 ? 3.673 6.925 6.644 1.00 87.44 103 VAL A O 1
ATOM 856 N N . ASP A 1 104 ? 2.882 5.648 8.293 1.00 88.44 104 ASP A N 1
ATOM 857 C CA . ASP A 1 104 ? 2.410 4.576 7.417 1.00 88.44 104 ASP A CA 1
ATOM 858 C C . ASP A 1 104 ? 1.207 3.871 8.049 1.00 88.44 104 ASP A C 1
ATOM 860 O O . ASP A 1 104 ? 1.016 3.883 9.271 1.00 88.44 104 ASP A O 1
ATOM 864 N N . ILE A 1 105 ? 0.391 3.254 7.201 1.00 90.50 105 ILE A N 1
ATOM 865 C CA . ILE A 1 105 ? -0.688 2.364 7.620 1.00 90.50 105 ILE A CA 1
ATOM 866 C C . ILE A 1 105 ? -0.471 1.052 6.892 1.00 90.50 105 ILE A C 1
ATOM 868 O O . ILE A 1 105 ? -0.283 1.029 5.686 1.00 90.50 105 ILE A O 1
ATOM 872 N N . ARG A 1 106 ? -0.488 -0.062 7.609 1.00 89.62 106 ARG A N 1
ATOM 873 C CA . ARG A 1 106 ? -0.331 -1.381 7.000 1.00 89.62 106 ARG A CA 1
ATOM 874 C C . ARG A 1 106 ? -1.537 -2.225 7.294 1.00 89.62 106 ARG A C 1
ATOM 876 O O . ARG A 1 106 ? -2.036 -2.212 8.413 1.00 89.62 106 ARG A O 1
ATOM 883 N N . ILE A 1 107 ? -1.971 -2.983 6.298 1.00 92.00 107 ILE A N 1
ATOM 884 C CA . ILE A 1 107 ? -2.940 -4.046 6.519 1.00 92.00 107 ILE A CA 1
ATOM 885 C C . ILE A 1 107 ? -2.184 -5.361 6.576 1.00 92.00 107 ILE A C 1
ATOM 887 O O . ILE A 1 107 ? -1.446 -5.695 5.648 1.00 92.00 107 ILE A O 1
ATOM 891 N N . PHE A 1 108 ? -2.342 -6.072 7.687 1.00 92.44 108 PHE A N 1
ATOM 892 C CA . PHE A 1 108 ? -1.877 -7.443 7.825 1.00 92.44 108 PHE A CA 1
ATOM 893 C C . PHE A 1 108 ? -3.081 -8.360 7.953 1.00 92.44 108 PHE A C 1
ATOM 895 O O . PHE A 1 108 ? -3.952 -8.148 8.794 1.00 92.44 108 PHE A O 1
ATOM 902 N N . ILE A 1 109 ? -3.102 -9.394 7.123 1.00 94.75 109 ILE A N 1
ATOM 903 C CA . ILE A 1 109 ? -4.034 -10.506 7.251 1.00 94.75 109 ILE A CA 1
ATOM 904 C C . ILE A 1 109 ? -3.300 -11.595 8.019 1.00 94.75 109 ILE A C 1
ATOM 906 O O . ILE A 1 109 ? -2.241 -12.044 7.581 1.00 94.75 109 ILE A O 1
ATOM 910 N N . ASP A 1 110 ? -3.829 -12.009 9.158 1.00 93.19 110 ASP A N 1
ATOM 911 C CA . ASP A 1 110 ? -3.216 -13.018 10.010 1.00 93.19 110 ASP A CA 1
ATOM 912 C C . ASP A 1 110 ? -4.220 -14.118 10.402 1.00 93.19 110 ASP A C 1
ATOM 914 O O . ASP A 1 110 ? -5.318 -14.195 9.845 1.00 93.19 110 ASP A O 1
ATOM 918 N N . ASP A 1 111 ? -3.830 -15.014 11.313 1.00 91.56 111 ASP A N 1
ATOM 919 C CA . ASP A 1 111 ? -4.703 -16.102 11.779 1.00 91.56 111 ASP A CA 1
ATOM 920 C C . ASP A 1 111 ? -5.922 -15.601 12.590 1.00 91.56 111 ASP A C 1
ATOM 922 O O . ASP A 1 111 ? -6.883 -16.346 12.778 1.00 91.56 111 ASP A O 1
ATOM 926 N N . GLU A 1 112 ? -5.886 -14.365 13.099 1.00 92.50 112 GLU A N 1
ATOM 927 C CA . GLU A 1 112 ? -6.909 -13.756 13.965 1.00 92.50 112 GLU A CA 1
ATOM 928 C C . GLU A 1 112 ? -7.797 -12.743 13.221 1.00 92.50 112 GLU A C 1
ATOM 930 O O . GLU A 1 112 ? -8.748 -12.215 13.798 1.00 92.50 112 GLU A O 1
ATOM 935 N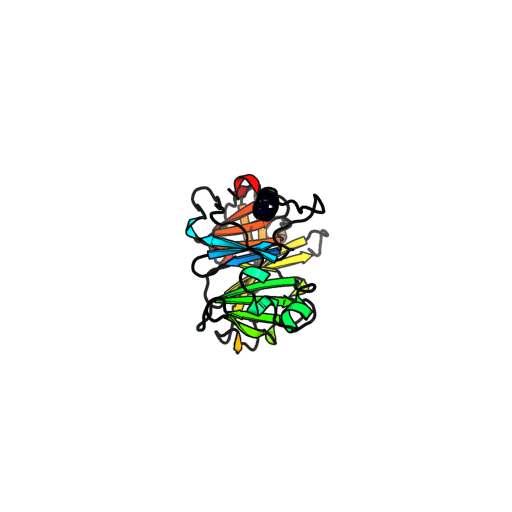 N . GLY A 1 113 ? -7.508 -12.471 11.947 1.00 94.44 113 GLY A N 1
ATOM 936 C CA . GLY A 1 113 ? -8.328 -11.629 11.087 1.00 94.44 113 GLY A CA 1
ATOM 937 C C . GLY A 1 113 ? -7.509 -10.635 10.277 1.00 94.44 113 GLY A C 1
ATOM 938 O O . GLY A 1 113 ? -6.407 -10.919 9.810 1.00 94.44 113 GLY A O 1
ATOM 939 N N . GLU A 1 114 ? -8.093 -9.463 10.057 1.00 96.06 114 GLU A N 1
ATOM 940 C CA . GLU A 1 114 ? -7.521 -8.405 9.230 1.00 96.06 114 GLU A CA 1
ATOM 941 C C . GLU A 1 114 ? -7.267 -7.185 10.105 1.00 96.06 114 GLU A C 1
ATOM 943 O O . GLU A 1 114 ? -8.179 -6.667 10.749 1.00 96.06 114 GLU A O 1
ATOM 948 N N . TRP A 1 115 ? -6.019 -6.735 10.148 1.00 95.19 115 TRP A N 1
ATOM 949 C CA . TRP A 1 115 ? -5.573 -5.703 11.072 1.00 95.19 115 TRP A CA 1
ATOM 950 C C . TRP A 1 115 ? -5.171 -4.447 10.327 1.00 95.19 115 TRP A C 1
ATOM 952 O O . TRP A 1 115 ? -4.311 -4.492 9.452 1.00 95.19 115 TRP A O 1
ATOM 962 N N . LEU A 1 116 ? -5.746 -3.319 10.731 1.00 94.69 116 LEU A N 1
ATOM 963 C CA . LEU A 1 116 ? -5.315 -1.989 10.339 1.00 94.69 116 LEU A CA 1
ATOM 964 C C . LEU A 1 116 ? -4.259 -1.496 11.335 1.00 94.69 116 LEU A C 1
ATOM 966 O O . LEU A 1 116 ? -4.571 -1.158 12.476 1.00 94.69 116 LEU A O 1
ATOM 970 N N . CYS A 1 117 ? -3.003 -1.495 10.909 1.00 92.88 117 CYS A N 1
ATOM 971 C CA . CYS A 1 117 ? -1.844 -1.166 11.729 1.00 92.88 117 CYS A CA 1
ATOM 972 C C . CYS A 1 117 ? -1.366 0.258 11.435 1.00 92.88 117 CYS A C 1
ATOM 974 O O . CYS A 1 117 ? -0.838 0.526 10.360 1.00 92.88 117 CYS A O 1
ATOM 976 N N . PHE A 1 118 ? -1.517 1.160 12.398 1.00 92.00 118 PHE A N 1
ATOM 977 C CA . PHE A 1 118 ? -1.071 2.549 12.330 1.00 92.00 118 PHE A CA 1
ATOM 978 C C . PHE A 1 118 ? 0.327 2.684 12.915 1.00 92.00 118 PHE A C 1
ATOM 980 O O . PHE A 1 118 ? 0.566 2.283 14.058 1.00 92.00 118 PHE A O 1
ATOM 987 N N . ILE A 1 119 ? 1.242 3.258 12.138 1.00 89.06 119 ILE A N 1
ATOM 988 C CA . ILE A 1 119 ? 2.665 3.280 12.464 1.00 89.06 119 ILE A CA 1
ATOM 989 C C . ILE A 1 119 ? 3.126 4.734 12.581 1.00 89.06 119 ILE A C 1
ATOM 991 O O . ILE A 1 119 ? 3.206 5.423 11.560 1.00 89.06 119 ILE A O 1
ATOM 995 N N . PRO A 1 120 ? 3.397 5.232 13.798 1.00 87.56 120 PRO A N 1
ATOM 996 C CA . PRO A 1 120 ? 3.932 6.569 13.999 1.00 87.56 120 PRO A CA 1
ATOM 997 C C . PRO A 1 120 ? 5.453 6.611 13.837 1.00 87.56 120 PRO A C 1
ATOM 999 O O . PRO A 1 120 ? 6.135 5.593 13.934 1.00 87.56 120 PRO A O 1
ATOM 1002 N N . LEU A 1 121 ? 5.996 7.809 13.609 1.00 81.81 121 LEU A N 1
ATOM 1003 C CA . LEU A 1 121 ? 7.429 7.999 13.354 1.00 81.81 121 LEU A CA 1
ATOM 1004 C C . LEU A 1 121 ? 8.335 7.601 14.535 1.00 81.81 121 LEU A C 1
ATOM 1006 O O . LEU A 1 121 ? 9.400 7.028 14.323 1.00 81.81 121 LEU A O 1
ATOM 1010 N N . LEU A 1 122 ? 7.950 7.955 15.766 1.00 76.94 122 LEU A N 1
ATOM 1011 C CA . LEU A 1 122 ? 8.823 7.902 16.952 1.00 76.94 122 LEU A CA 1
ATOM 1012 C C . LEU A 1 122 ? 8.218 7.118 18.125 1.00 76.94 122 LEU A C 1
ATOM 1014 O O . LEU A 1 122 ? 8.634 7.314 19.264 1.00 76.94 122 LEU A O 1
ATOM 1018 N N . ASP A 1 123 ? 7.222 6.266 17.878 1.00 79.50 123 A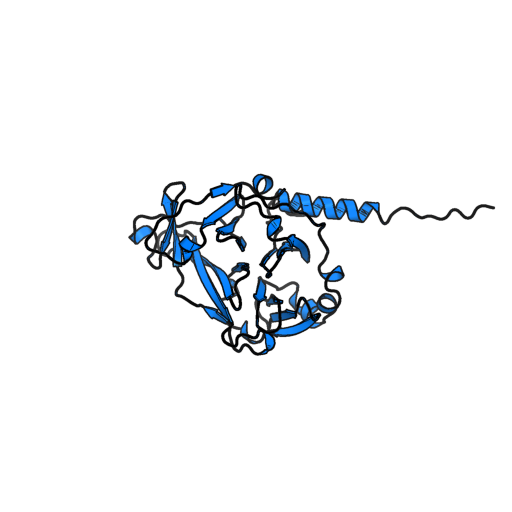SP A N 1
ATOM 1019 C CA . ASP A 1 123 ? 6.447 5.662 18.961 1.00 79.50 123 ASP A CA 1
ATOM 1020 C C . ASP A 1 123 ? 5.933 4.247 18.640 1.00 79.50 123 ASP A C 1
ATOM 1022 O O . ASP A 1 123 ? 6.068 3.762 17.515 1.00 79.50 123 ASP A O 1
ATOM 1026 N N . TYR A 1 124 ? 5.341 3.570 19.627 1.00 86.50 124 TYR A N 1
ATOM 1027 C CA . TYR A 1 124 ? 4.631 2.312 19.396 1.00 86.50 124 TYR A CA 1
ATOM 1028 C C . TYR A 1 124 ? 3.411 2.527 18.501 1.00 86.50 124 TYR A C 1
ATOM 1030 O O . TYR A 1 124 ? 2.658 3.491 18.658 1.00 86.50 124 TYR A O 1
ATOM 1038 N N . GLY A 1 125 ? 3.214 1.598 17.567 1.00 89.19 125 GLY A N 1
ATOM 1039 C CA . GLY A 1 125 ? 2.053 1.606 16.687 1.00 89.19 125 GLY A CA 1
ATOM 1040 C C . GLY A 1 125 ? 0.795 1.074 17.364 1.00 89.19 125 GLY A C 1
ATOM 1041 O O . GLY A 1 125 ? 0.821 0.605 18.502 1.00 89.19 125 GLY A 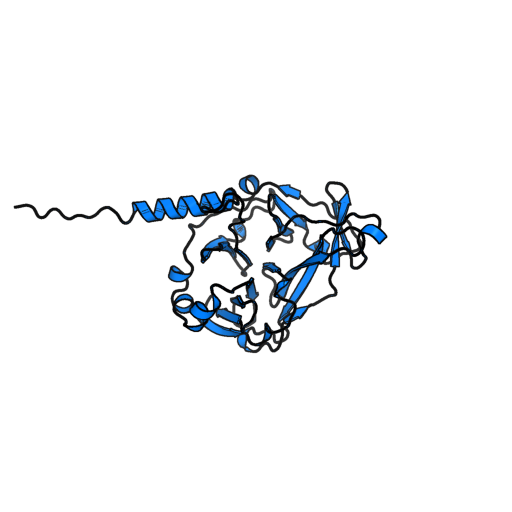O 1
ATOM 1042 N N . ILE A 1 126 ? -0.314 1.104 16.632 1.00 93.62 126 ILE A N 1
ATOM 1043 C CA . ILE A 1 126 ? -1.598 0.549 17.071 1.00 93.62 126 ILE A CA 1
ATOM 1044 C C . ILE A 1 126 ? -2.137 -0.372 15.984 1.00 93.62 126 ILE A C 1
ATOM 1046 O O . ILE A 1 126 ? -2.223 0.033 14.830 1.00 93.62 126 ILE A O 1
ATOM 1050 N N . GLY A 1 127 ? -2.520 -1.591 16.347 1.00 94.50 127 GLY A N 1
ATOM 1051 C CA . GLY A 1 127 ? -3.259 -2.510 15.489 1.00 94.50 127 GLY A CA 1
ATOM 1052 C C . GLY A 1 127 ? -4.735 -2.487 15.853 1.00 94.50 127 GLY A C 1
ATOM 1053 O O . GLY A 1 127 ? -5.073 -2.631 17.025 1.00 94.50 127 GLY A O 1
ATOM 1054 N N . TYR A 1 128 ? -5.603 -2.324 14.861 1.00 96.62 128 TYR A N 1
ATOM 1055 C CA . TYR A 1 128 ? -7.053 -2.415 15.002 1.00 96.62 128 TYR A CA 1
ATOM 1056 C C . TYR A 1 128 ? -7.586 -3.582 14.176 1.00 96.62 128 TYR A C 1
ATOM 1058 O O . TYR A 1 128 ? -7.422 -3.589 12.957 1.00 96.62 128 TYR A O 1
ATOM 1066 N N . ASN A 1 129 ? -8.214 -4.565 14.816 1.00 96.81 129 ASN A N 1
ATOM 1067 C CA . ASN A 1 129 ? -8.835 -5.680 14.110 1.00 96.81 129 ASN A CA 1
ATOM 1068 C C . ASN A 1 129 ? -10.156 -5.214 13.477 1.00 96.81 129 ASN A C 1
ATOM 1070 O O . ASN A 1 129 ? -11.057 -4.744 14.173 1.00 96.81 129 ASN A O 1
ATOM 1074 N N . LEU A 1 130 ? -10.260 -5.342 12.154 1.00 95.25 130 LEU A N 1
ATOM 1075 C CA . LEU A 1 130 ? -11.386 -4.840 11.365 1.00 95.25 130 LEU A CA 1
ATOM 1076 C C . LEU A 1 130 ? -12.703 -5.581 11.640 1.00 95.25 130 LEU A C 1
ATOM 1078 O O . LEU A 1 130 ? -13.769 -5.011 11.416 1.00 95.25 130 LEU A O 1
ATOM 1082 N N . GLU A 1 131 ? -12.641 -6.823 12.124 1.00 93.94 131 GLU A N 1
ATOM 1083 C CA . GLU A 1 131 ? -13.816 -7.647 12.421 1.00 93.94 131 GLU A CA 1
ATOM 1084 C C . GLU A 1 131 ? -14.232 -7.530 13.890 1.00 93.94 131 GLU A C 1
ATOM 1086 O O . GLU A 1 131 ? -15.395 -7.262 14.192 1.00 93.94 131 GLU A O 1
ATOM 1091 N N . THR A 1 132 ? -13.287 -7.706 14.816 1.00 95.62 132 THR A N 1
ATOM 1092 C CA . THR A 1 132 ? -13.591 -7.759 16.256 1.00 95.62 132 THR A CA 1
ATOM 1093 C C . THR A 1 132 ? -13.622 -6.382 16.916 1.00 95.62 132 THR A C 1
ATOM 1095 O O . THR A 1 132 ? -14.149 -6.237 18.019 1.00 95.62 132 THR A O 1
ATOM 1098 N N . GLY A 1 133 ? -13.051 -5.363 16.268 1.00 95.31 133 GLY A N 1
ATOM 1099 C CA . GLY A 1 133 ? -12.886 -4.024 16.831 1.00 95.31 133 GLY A CA 1
ATOM 1100 C C . GLY A 1 133 ? -11.829 -3.937 17.933 1.00 95.31 133 GLY A C 1
ATOM 1101 O O . GLY A 1 133 ? -11.737 -2.920 18.623 1.00 95.31 133 GLY A O 1
ATOM 1102 N N . GLU A 1 134 ? -11.048 -4.995 18.122 1.00 95.75 134 GLU A N 1
ATOM 1103 C CA . GLU A 1 134 ? -9.997 -5.043 19.121 1.00 95.75 134 GLU A CA 1
ATOM 1104 C C . GLU A 1 134 ? -8.827 -4.118 18.779 1.00 95.75 134 GLU A C 1
ATOM 1106 O O . GLU A 1 134 ? -8.464 -3.954 17.615 1.00 95.75 134 GLU A O 1
ATOM 1111 N N . ILE A 1 135 ? -8.211 -3.546 19.816 1.00 95.81 135 ILE A N 1
ATOM 1112 C CA . ILE A 1 135 ? -7.051 -2.667 19.699 1.00 95.81 135 ILE A CA 1
ATOM 1113 C C . ILE A 1 135 ? -5.865 -3.273 20.451 1.00 95.81 135 ILE A C 1
ATOM 1115 O O . ILE A 1 135 ? -5.983 -3.614 21.629 1.00 95.81 135 ILE A O 1
ATOM 1119 N N . VAL A 1 136 ? -4.714 -3.359 19.786 1.00 93.31 136 VAL A N 1
ATOM 1120 C CA . VAL A 1 136 ? -3.447 -3.833 20.360 1.00 93.31 136 VAL A CA 1
ATOM 1121 C C . VAL A 1 136 ? -2.334 -2.816 20.128 1.00 93.31 136 VAL A C 1
ATOM 1123 O O . VAL A 1 136 ? -2.311 -2.121 19.113 1.00 93.31 136 VAL A O 1
ATOM 1126 N N . GLU A 1 137 ? -1.388 -2.732 21.057 1.00 90.88 137 GLU A N 1
ATOM 1127 C CA . GLU A 1 137 ? -0.175 -1.934 20.869 1.00 90.88 137 GLU A CA 1
ATOM 1128 C C . GLU A 1 137 ? 0.858 -2.718 20.044 1.00 90.88 137 GLU A C 1
ATOM 1130 O O . GLU A 1 137 ? 1.113 -3.896 20.295 1.00 90.88 137 GLU A O 1
ATOM 1135 N N . LEU A 1 138 ? 1.463 -2.063 19.053 1.00 88.31 138 LEU A N 1
ATOM 1136 C CA . LEU A 1 138 ? 2.463 -2.643 18.158 1.00 88.31 138 LEU A CA 1
ATOM 1137 C C . LEU A 1 138 ? 3.859 -2.210 18.605 1.00 88.31 138 LEU A C 1
ATOM 1139 O O . LEU A 1 138 ? 4.417 -1.217 18.132 1.00 88.31 138 LEU A O 1
ATOM 1143 N N . THR A 1 139 ? 4.441 -2.981 19.518 1.00 78.38 139 THR A N 1
ATOM 1144 C CA . THR A 1 139 ? 5.768 -2.699 20.098 1.00 78.38 139 THR A CA 1
ATOM 1145 C C . THR A 1 139 ? 6.928 -2.988 19.142 1.00 78.38 139 THR A C 1
ATOM 1147 O O . THR A 1 139 ? 8.059 -2.552 19.347 1.00 78.38 139 THR A O 1
ATOM 1150 N N . TRP A 1 140 ? 6.646 -3.706 18.059 1.00 73.81 140 TRP A N 1
ATOM 1151 C CA . TRP A 1 140 ? 7.625 -4.252 17.129 1.00 73.81 140 TRP A CA 1
ATOM 1152 C C . TRP A 1 140 ? 7.998 -3.318 15.967 1.00 73.81 140 TRP A C 1
ATOM 1154 O O . TRP A 1 140 ? 8.931 -3.619 15.222 1.00 73.81 140 TRP A O 1
ATOM 1164 N N . PHE A 1 141 ? 7.313 -2.177 15.831 1.00 64.31 141 PHE A N 1
ATOM 1165 C CA . PHE A 1 141 ? 7.617 -1.156 14.819 1.00 64.31 141 PHE A CA 1
ATOM 1166 C C . PHE A 1 141 ? 8.730 -0.180 15.218 1.00 64.31 141 PHE A C 1
ATOM 1168 O O . PHE A 1 141 ? 9.194 0.597 14.383 1.00 64.31 141 PHE A O 1
ATOM 1175 N N . VAL A 1 142 ? 9.227 -0.245 16.456 1.00 52.59 142 VAL A N 1
ATOM 1176 C CA . VAL A 1 142 ? 10.312 0.627 16.928 1.00 52.59 142 VAL A CA 1
ATOM 1177 C C . VAL A 1 142 ? 11.658 0.094 16.440 1.00 52.59 142 VAL A C 1
ATOM 1179 O O . VAL A 1 142 ? 12.451 -0.452 17.204 1.00 52.59 142 VAL A O 1
ATOM 1182 N N . LYS A 1 143 ? 11.918 0.217 15.134 1.00 49.12 143 LYS A N 1
ATOM 1183 C CA . LYS A 1 143 ? 13.238 -0.008 14.529 1.00 49.12 143 LYS A CA 1
ATOM 1184 C C . LYS A 1 143 ? 13.468 0.908 13.327 1.00 49.12 143 LYS A C 1
ATOM 1186 O O . LYS A 1 143 ? 13.151 0.542 12.207 1.00 49.12 143 LYS A O 1
ATOM 1191 N N . VAL A 1 144 ? 14.064 2.070 13.609 1.00 46.28 144 VAL A N 1
ATOM 1192 C CA . VAL A 1 144 ? 15.063 2.889 12.869 1.00 46.28 144 VAL A CA 1
ATOM 1193 C C . VAL A 1 144 ? 14.969 3.124 11.340 1.00 46.28 144 VAL A C 1
ATOM 1195 O O . VAL A 1 144 ? 15.628 4.042 10.877 1.00 46.28 144 VAL A O 1
ATOM 1198 N N . ASN A 1 145 ? 14.174 2.396 10.551 1.00 50.56 145 ASN A N 1
ATOM 1199 C CA . ASN A 1 145 ? 14.102 2.524 9.082 1.00 50.56 145 ASN A CA 1
ATOM 1200 C C . ASN A 1 145 ? 12.681 2.703 8.521 1.00 50.56 145 ASN A C 1
ATOM 1202 O O . ASN A 1 145 ? 12.537 2.942 7.328 1.00 50.56 145 ASN A O 1
ATOM 1206 N N . VAL A 1 146 ? 11.629 2.636 9.348 1.00 55.34 146 VAL A N 1
ATOM 1207 C CA . VAL A 1 146 ? 10.241 2.784 8.861 1.00 55.34 146 VAL A CA 1
ATOM 1208 C C . VAL A 1 146 ? 9.963 4.194 8.325 1.00 55.34 146 VAL A C 1
ATOM 1210 O O . VAL A 1 146 ? 9.096 4.368 7.482 1.00 55.34 146 VAL A O 1
ATOM 1213 N N . ALA A 1 147 ? 10.729 5.201 8.761 1.00 60.38 147 ALA A N 1
ATOM 1214 C CA . ALA A 1 147 ? 10.613 6.568 8.252 1.00 60.38 147 ALA A CA 1
ATOM 1215 C C . ALA A 1 147 ? 10.843 6.666 6.731 1.00 60.38 147 ALA A C 1
ATOM 1217 O O . ALA A 1 147 ? 10.236 7.510 6.076 1.00 60.38 147 ALA A O 1
ATOM 1218 N N . ASP A 1 148 ? 11.684 5.785 6.179 1.00 74.81 148 ASP A N 1
ATOM 1219 C CA . ASP A 1 148 ? 12.050 5.784 4.761 1.00 74.81 148 ASP A CA 1
ATOM 1220 C C . ASP A 1 148 ? 11.284 4.729 3.946 1.00 74.81 148 ASP A C 1
ATOM 1222 O O . ASP A 1 148 ? 11.486 4.617 2.734 1.00 74.81 148 ASP A O 1
ATOM 1226 N N . GLU A 1 149 ? 10.410 3.951 4.591 1.00 85.44 149 GLU A N 1
ATOM 1227 C CA . GLU A 1 149 ? 9.674 2.841 3.990 1.00 85.44 149 GLU A CA 1
ATOM 1228 C C . GLU A 1 149 ? 8.169 3.116 3.983 1.00 85.44 149 GLU A C 1
ATOM 1230 O O . GLU A 1 149 ? 7.590 3.637 4.935 1.00 85.44 149 GLU A O 1
ATOM 1235 N N . LYS A 1 150 ? 7.512 2.731 2.894 1.00 87.75 150 LYS A N 1
ATOM 1236 C CA . LYS A 1 150 ? 6.070 2.884 2.707 1.00 87.75 150 LYS A CA 1
ATOM 1237 C C . LYS A 1 150 ? 5.475 1.582 2.213 1.00 87.75 150 LYS A C 1
ATOM 1239 O O . LYS A 1 150 ? 6.090 0.860 1.425 1.00 87.75 150 LYS A O 1
ATOM 1244 N N . SER A 1 151 ? 4.275 1.289 2.682 1.00 90.12 151 SER A N 1
ATOM 1245 C CA . SER A 1 151 ? 3.555 0.080 2.314 1.00 90.12 151 SER A CA 1
ATOM 1246 C C . SER A 1 151 ? 2.952 0.119 0.910 1.00 90.12 151 SER A C 1
ATOM 1248 O O . SER A 1 151 ? 2.623 1.170 0.353 1.00 90.12 151 SER A O 1
ATOM 1250 N N . ILE A 1 152 ? 2.821 -1.075 0.340 1.00 95.19 152 ILE A N 1
ATOM 1251 C CA . ILE A 1 152 ? 2.077 -1.382 -0.874 1.00 95.19 152 ILE A CA 1
ATOM 1252 C C . ILE A 1 152 ? 1.122 -2.513 -0.482 1.00 95.19 152 ILE A C 1
ATOM 1254 O O . ILE A 1 152 ? 1.540 -3.663 -0.321 1.00 95.19 152 ILE A O 1
ATOM 1258 N N . GLY A 1 153 ? -0.158 -2.184 -0.298 1.00 94.00 153 GLY A N 1
ATOM 1259 C CA . GLY A 1 153 ? -1.157 -3.123 0.211 1.00 94.00 153 GLY A CA 1
ATOM 1260 C C . GLY A 1 153 ? -1.262 -4.398 -0.629 1.00 94.00 153 GLY A C 1
ATOM 1261 O O . GLY A 1 153 ? -1.138 -4.363 -1.846 1.00 94.00 153 GLY A O 1
ATOM 1262 N N . THR A 1 154 ? -1.504 -5.543 -0.002 1.00 95.19 154 THR A N 1
ATOM 1263 C CA . THR A 1 154 ? -1.727 -6.829 -0.683 1.00 95.19 154 THR A CA 1
ATOM 1264 C C . THR A 1 154 ? -2.686 -7.678 0.140 1.00 95.19 154 THR A C 1
ATOM 1266 O O . THR A 1 154 ? -2.799 -7.479 1.347 1.00 95.19 154 THR A O 1
ATOM 1269 N N . ASN A 1 155 ? -3.377 -8.616 -0.505 1.00 93.69 155 ASN A N 1
ATOM 1270 C CA . ASN A 1 155 ? -4.217 -9.603 0.169 1.00 93.69 155 ASN A CA 1
ATOM 1271 C C . ASN A 1 155 ? -3.440 -10.863 0.606 1.00 93.69 155 ASN A C 1
ATOM 1273 O O . ASN A 1 155 ? -4.056 -11.850 1.014 1.00 93.69 155 ASN A O 1
ATOM 1277 N N . GLU A 1 156 ? -2.106 -10.865 0.520 1.00 94.25 156 GLU A N 1
ATOM 1278 C CA . GLU A 1 156 ? -1.300 -11.973 1.025 1.00 94.25 156 GLU A CA 1
ATOM 1279 C C . GLU A 1 156 ? -1.319 -12.069 2.553 1.00 94.25 156 GLU A C 1
ATOM 1281 O O . GLU A 1 156 ? -1.023 -11.118 3.278 1.00 94.25 156 GLU A O 1
ATOM 1286 N N . THR A 1 157 ? -1.571 -13.276 3.056 1.00 93.62 157 THR A N 1
ATOM 1287 C CA . THR A 1 157 ? -1.490 -13.565 4.487 1.00 93.62 157 THR A CA 1
ATOM 1288 C C . THR A 1 157 ? -0.065 -13.354 5.011 1.00 93.62 157 THR A C 1
ATOM 1290 O O . THR A 1 157 ? 0.916 -13.812 4.419 1.00 93.62 157 THR A O 1
ATOM 1293 N N . TYR A 1 158 ? 0.034 -12.686 6.160 1.00 91.31 158 TYR A N 1
ATOM 1294 C CA . TYR A 1 158 ? 1.244 -12.345 6.915 1.00 91.31 158 TYR A CA 1
ATOM 1295 C C . TYR A 1 158 ? 2.195 -11.367 6.243 1.00 91.31 158 TYR A C 1
ATOM 1297 O O . TYR A 1 158 ? 3.268 -11.116 6.793 1.00 91.31 158 TYR A O 1
ATOM 1305 N N . ARG A 1 159 ? 1.863 -10.841 5.065 1.00 91.00 159 ARG A N 1
ATOM 1306 C CA . ARG A 1 159 ? 2.829 -10.120 4.244 1.00 91.00 159 ARG A CA 1
ATOM 1307 C C . ARG A 1 159 ? 2.303 -8.780 3.789 1.00 91.00 159 ARG A C 1
ATOM 1309 O O . ARG A 1 159 ? 1.109 -8.595 3.598 1.00 91.00 159 ARG A O 1
ATOM 1316 N N . ASN A 1 160 ? 3.229 -7.859 3.576 1.00 90.69 160 ASN A N 1
ATOM 1317 C CA . ASN A 1 160 ? 2.933 -6.589 2.940 1.00 90.69 160 ASN A CA 1
ATOM 1318 C C . ASN A 1 160 ? 4.089 -6.229 2.006 1.00 90.69 160 ASN A C 1
ATOM 1320 O O . ASN A 1 160 ? 5.247 -6.439 2.366 1.00 90.69 160 ASN A O 1
ATOM 1324 N N . TYR A 1 161 ? 3.807 -5.742 0.801 1.00 94.31 161 TYR A N 1
ATOM 1325 C CA . TYR A 1 161 ? 4.878 -5.206 -0.032 1.00 94.31 161 TYR A CA 1
ATOM 1326 C C . TYR A 1 161 ? 5.306 -3.856 0.535 1.00 94.31 161 TYR A C 1
ATOM 1328 O O . TYR A 1 161 ? 4.508 -3.126 1.114 1.00 94.31 161 TYR A O 1
ATOM 1336 N N . VAL A 1 162 ? 6.574 -3.509 0.377 1.00 92.62 162 VAL A N 1
ATOM 1337 C CA . VAL A 1 162 ? 7.091 -2.215 0.816 1.00 92.62 162 VAL A CA 1
ATOM 1338 C C . VAL A 1 162 ? 8.018 -1.640 -0.231 1.00 92.62 162 VAL A C 1
ATOM 1340 O O . VAL A 1 162 ? 8.690 -2.370 -0.966 1.00 92.62 162 VAL A O 1
ATOM 1343 N N . PHE A 1 163 ? 8.075 -0.317 -0.283 1.00 93.12 163 PHE A N 1
ATOM 1344 C CA . PHE A 1 163 ? 9.055 0.397 -1.077 1.00 93.12 163 PHE A CA 1
ATOM 1345 C C . PHE A 1 163 ? 9.774 1.452 -0.253 1.00 93.12 163 PHE A C 1
ATOM 1347 O O . PHE A 1 163 ? 9.292 1.902 0.784 1.00 93.12 163 PHE A O 1
ATOM 1354 N N . ARG A 1 164 ? 10.934 1.859 -0.757 1.00 90.88 164 ARG A N 1
ATOM 1355 C CA . ARG A 1 164 ? 11.683 3.007 -0.255 1.00 90.88 164 ARG A CA 1
ATOM 1356 C C . ARG A 1 164 ? 12.388 3.730 -1.384 1.00 90.88 164 ARG A C 1
ATOM 1358 O O . ARG A 1 164 ? 12.680 3.138 -2.427 1.00 90.88 164 ARG A O 1
ATOM 1365 N N . TYR A 1 165 ? 12.747 4.979 -1.125 1.00 88.62 165 TYR A N 1
ATOM 1366 C CA . TYR A 1 165 ? 13.668 5.723 -1.974 1.00 88.62 165 TYR A CA 1
ATOM 1367 C C . TYR A 1 165 ? 15.088 5.588 -1.457 1.00 88.62 165 TYR A C 1
ATOM 1369 O O . TYR A 1 165 ? 15.359 5.818 -0.283 1.00 88.62 165 TYR A O 1
ATOM 1377 N N . ARG A 1 166 ? 16.024 5.277 -2.350 1.00 82.25 166 ARG A N 1
ATOM 1378 C CA . ARG A 1 166 ? 17.450 5.281 -2.032 1.00 82.25 166 ARG A CA 1
ATOM 1379 C C . ARG A 1 166 ? 18.175 6.280 -2.913 1.00 82.25 166 ARG A C 1
ATOM 1381 O O . ARG A 1 166 ? 18.049 6.228 -4.132 1.00 82.25 166 ARG A O 1
ATOM 1388 N N . GLN A 1 167 ? 18.963 7.166 -2.307 1.00 71.81 167 GLN A N 1
ATOM 1389 C CA . GLN A 1 167 ? 19.875 8.016 -3.070 1.00 71.81 167 GLN A CA 1
ATOM 1390 C C . GLN A 1 167 ? 20.876 7.149 -3.839 1.00 71.81 167 GLN A C 1
ATOM 1392 O O . GLN A 1 167 ? 21.560 6.295 -3.269 1.00 71.81 167 GLN A O 1
ATOM 1397 N N . SER A 1 168 ? 20.958 7.379 -5.145 1.00 62.16 168 SER A N 1
ATOM 1398 C CA . SER A 1 168 ? 22.005 6.839 -5.998 1.00 62.16 168 SER A CA 1
ATOM 1399 C C . SER A 1 168 ? 23.312 7.568 -5.700 1.00 62.16 168 SER A C 1
ATOM 1401 O O . SER A 1 168 ? 23.369 8.795 -5.754 1.00 62.16 168 SER A O 1
ATOM 1403 N N . THR A 1 169 ? 24.379 6.819 -5.416 1.00 55.03 169 THR A N 1
ATOM 1404 C CA . THR A 1 169 ? 25.685 7.363 -4.999 1.00 55.03 169 THR A CA 1
ATOM 1405 C C . THR A 1 169 ? 26.383 8.206 -6.064 1.00 55.03 169 THR A C 1
ATOM 1407 O O . THR A 1 169 ? 27.340 8.897 -5.738 1.00 55.03 169 THR A O 1
ATOM 1410 N N . ASN A 1 170 ? 25.939 8.145 -7.325 1.00 53.75 170 ASN A N 1
ATOM 1411 C CA . ASN A 1 170 ? 26.708 8.698 -8.441 1.00 53.75 170 ASN A CA 1
ATOM 1412 C C . ASN A 1 170 ? 26.044 9.902 -9.130 1.00 53.75 170 ASN A C 1
ATOM 1414 O O . ASN A 1 170 ? 26.766 10.682 -9.734 1.00 53.75 170 ASN A O 1
ATOM 1418 N N . ASN A 1 171 ? 24.719 10.094 -9.023 1.00 53.00 171 ASN A N 1
ATOM 1419 C CA . ASN A 1 171 ? 23.991 11.078 -9.850 1.00 53.00 171 ASN A CA 1
ATOM 1420 C C . ASN A 1 171 ? 22.979 11.958 -9.085 1.00 53.00 171 ASN A C 1
ATOM 1422 O O . ASN A 1 171 ? 22.141 12.589 -9.721 1.00 53.00 171 ASN A O 1
ATOM 1426 N N . ASN A 1 172 ? 22.983 11.985 -7.745 1.00 55.72 172 ASN A N 1
ATOM 1427 C CA . ASN A 1 172 ? 21.946 12.652 -6.930 1.00 55.72 172 ASN A CA 1
ATOM 1428 C C . ASN A 1 172 ? 20.489 12.219 -7.228 1.00 55.72 172 ASN A C 1
ATOM 1430 O O . ASN A 1 172 ? 19.555 12.801 -6.682 1.00 55.72 172 ASN A O 1
ATOM 1434 N N . THR A 1 173 ? 20.265 11.189 -8.049 1.00 58.03 173 THR A N 1
ATOM 1435 C CA . THR A 1 173 ? 18.929 10.668 -8.356 1.00 58.03 173 THR A CA 1
ATOM 1436 C C . THR A 1 173 ? 18.463 9.711 -7.264 1.00 58.03 173 THR A C 1
ATOM 1438 O O . THR A 1 173 ? 19.250 8.914 -6.745 1.00 58.03 173 THR A O 1
ATOM 1441 N N . LYS A 1 174 ? 17.184 9.779 -6.886 1.00 75.88 174 LYS A N 1
ATOM 1442 C CA . LYS A 1 174 ? 16.562 8.784 -6.005 1.00 75.88 174 LYS A CA 1
ATOM 1443 C C . LYS A 1 174 ? 16.113 7.593 -6.852 1.00 75.88 174 LYS A C 1
ATOM 1445 O O . LYS A 1 174 ? 15.651 7.770 -7.969 1.00 75.88 174 LYS A O 1
ATOM 1450 N N . GLY A 1 175 ? 16.302 6.382 -6.344 1.00 87.50 175 GLY A N 1
ATOM 1451 C CA . GLY A 1 175 ? 15.826 5.154 -6.971 1.00 87.50 175 GLY A CA 1
ATOM 1452 C C . GLY A 1 175 ? 14.830 4.429 -6.092 1.00 87.50 175 GLY A C 1
ATOM 1453 O O . GLY A 1 175 ? 15.008 4.379 -4.873 1.00 87.50 175 GLY A O 1
ATOM 1454 N N . ILE A 1 176 ? 13.808 3.848 -6.711 1.00 92.75 176 ILE A N 1
ATOM 1455 C CA . ILE A 1 176 ? 12.835 3.010 -6.014 1.00 92.75 176 ILE A CA 1
ATOM 1456 C C . ILE A 1 176 ? 13.448 1.638 -5.742 1.00 92.75 176 ILE A C 1
ATOM 1458 O O . ILE A 1 176 ? 13.968 0.972 -6.642 1.00 92.75 176 ILE A O 1
ATOM 1462 N N . GLN A 1 177 ? 13.352 1.198 -4.490 1.00 93.31 177 GLN A N 1
ATOM 1463 C CA . GLN A 1 177 ? 13.615 -0.181 -4.108 1.00 93.31 177 GLN A CA 1
ATOM 1464 C C . GLN A 1 177 ? 12.345 -0.825 -3.561 1.00 93.31 177 GLN A C 1
ATOM 1466 O O . GLN A 1 177 ? 11.615 -0.184 -2.813 1.00 93.31 177 GLN A O 1
ATOM 1471 N N . LEU A 1 178 ? 12.121 -2.090 -3.903 1.00 94.50 178 LEU A N 1
ATOM 1472 C CA . LEU A 1 178 ? 10.998 -2.907 -3.460 1.00 94.50 178 LEU A CA 1
ATOM 1473 C C . LEU A 1 178 ? 11.483 -4.024 -2.536 1.00 94.50 178 LEU A C 1
ATOM 1475 O O . LEU A 1 178 ? 12.568 -4.589 -2.721 1.00 94.50 178 LEU A O 1
ATOM 1479 N N . ASN A 1 179 ? 10.651 -4.366 -1.562 1.00 92.94 179 ASN A N 1
ATOM 1480 C CA . ASN A 1 179 ? 10.805 -5.537 -0.714 1.00 92.94 179 ASN A CA 1
ATOM 1481 C C . ASN A 1 179 ? 9.431 -6.024 -0.236 1.00 92.94 179 ASN A C 1
ATOM 1483 O O . ASN A 1 179 ? 8.389 -5.519 -0.660 1.00 92.94 179 ASN A O 1
ATOM 1487 N N . LYS A 1 180 ? 9.436 -7.022 0.639 1.00 91.62 180 LYS A N 1
ATOM 1488 C CA . LYS A 1 180 ? 8.247 -7.555 1.274 1.00 91.62 180 LYS A CA 1
ATOM 1489 C C . LYS A 1 180 ? 8.513 -7.755 2.748 1.00 91.62 180 LYS A C 1
ATOM 1491 O O . LYS A 1 180 ? 9.503 -8.377 3.116 1.00 91.62 180 LYS A O 1
ATOM 1496 N N . ASP A 1 181 ? 7.612 -7.258 3.565 1.00 87.81 181 ASP A N 1
ATOM 1497 C CA . ASP A 1 181 ? 7.592 -7.496 4.992 1.00 87.81 181 ASP A CA 1
ATOM 1498 C C . ASP A 1 181 ? 6.819 -8.765 5.317 1.00 87.81 181 ASP A C 1
ATOM 1500 O O . ASP A 1 181 ? 5.831 -9.091 4.659 1.00 87.81 181 ASP A O 1
ATOM 1504 N N . THR A 1 182 ? 7.276 -9.488 6.336 1.00 87.56 182 THR A N 1
ATOM 1505 C CA . THR A 1 182 ? 6.643 -10.706 6.842 1.00 87.56 182 THR A CA 1
ATOM 1506 C C . THR A 1 182 ? 6.460 -10.643 8.353 1.00 87.56 182 THR A C 1
ATOM 1508 O O . THR A 1 182 ? 7.380 -10.322 9.110 1.00 87.56 182 THR A O 1
ATOM 1511 N N . LEU A 1 183 ? 5.257 -11.003 8.789 1.00 86.50 183 LEU A N 1
ATOM 1512 C CA . LEU A 1 183 ? 4.876 -11.182 10.180 1.00 86.50 183 LEU A CA 1
ATOM 1513 C C . LEU A 1 183 ? 5.299 -12.578 10.662 1.00 86.50 183 LEU A C 1
ATOM 1515 O O . LEU A 1 183 ? 4.630 -13.575 10.390 1.00 86.50 183 LEU A O 1
ATOM 1519 N N . MET A 1 184 ? 6.422 -12.656 11.373 1.00 77.81 184 MET A N 1
ATOM 1520 C CA . MET A 1 184 ? 7.072 -13.932 11.706 1.00 77.81 184 MET A CA 1
ATOM 1521 C C . MET A 1 184 ? 6.242 -14.833 12.618 1.00 77.81 184 MET A C 1
ATOM 1523 O O . MET A 1 184 ? 6.146 -16.037 12.386 1.00 77.81 184 MET A O 1
ATOM 1527 N N . ASP A 1 185 ? 5.605 -14.244 13.629 1.00 83.62 185 ASP A N 1
ATOM 1528 C CA . ASP A 1 185 ? 4.808 -14.981 14.612 1.00 83.62 185 ASP A CA 1
ATOM 1529 C C . ASP A 1 185 ? 3.375 -15.264 14.124 1.00 83.62 185 ASP A C 1
ATOM 1531 O O . ASP A 1 185 ? 2.554 -15.765 14.890 1.00 83.62 185 ASP A O 1
ATOM 1535 N N . ARG A 1 186 ? 3.060 -14.933 12.857 1.00 85.75 186 ARG A N 1
ATOM 1536 C CA . ARG A 1 186 ? 1.745 -15.124 12.206 1.00 85.75 186 ARG A CA 1
ATOM 1537 C C . ARG A 1 186 ? 0.560 -14.467 12.917 1.00 85.75 186 ARG A C 1
ATOM 1539 O O . ARG A 1 186 ? -0.586 -14.740 12.581 1.00 85.75 186 ARG A O 1
ATOM 1546 N N . LYS A 1 187 ? 0.829 -13.609 13.899 1.00 88.50 187 LYS A N 1
ATOM 1547 C CA . LYS A 1 187 ? -0.172 -12.909 14.702 1.00 88.50 187 LYS A CA 1
ATOM 1548 C C . LYS A 1 187 ? 0.289 -11.499 15.003 1.00 88.50 187 LYS A C 1
ATOM 1550 O O . LYS A 1 187 ? 1.376 -11.319 15.547 1.00 88.50 187 LYS A O 1
ATOM 1555 N N . VAL A 1 188 ? -0.535 -10.506 14.698 1.00 88.12 188 VAL A N 1
ATOM 1556 C CA . VAL A 1 188 ? -0.221 -9.084 14.884 1.00 88.12 188 VAL A CA 1
ATOM 1557 C C . VAL A 1 188 ? -0.023 -8.773 16.363 1.00 88.12 188 VAL A C 1
ATOM 1559 O O . VAL A 1 188 ? 0.961 -8.128 16.728 1.00 88.12 188 VAL A O 1
ATOM 1562 N N . ARG A 1 189 ? -0.899 -9.314 17.216 1.00 85.94 189 ARG A N 1
ATOM 1563 C CA . ARG A 1 189 ? -0.875 -9.136 18.675 1.00 85.94 189 ARG A CA 1
ATOM 1564 C C . ARG A 1 189 ? 0.442 -9.559 19.324 1.00 85.94 189 ARG A C 1
ATOM 1566 O O . ARG A 1 189 ? 0.926 -8.888 20.226 1.00 85.94 189 ARG A O 1
ATOM 1573 N N . ASN A 1 190 ? 0.987 -10.696 18.901 1.00 75.50 190 ASN A N 1
ATOM 1574 C CA . ASN A 1 190 ? 2.107 -11.346 19.587 1.00 75.50 190 ASN A CA 1
ATOM 1575 C C . ASN A 1 190 ? 3.417 -11.251 18.807 1.00 75.50 190 ASN A C 1
ATOM 1577 O O . ASN A 1 190 ? 4.418 -11.831 19.232 1.00 75.50 190 ASN A O 1
ATOM 1581 N N . SER A 1 191 ? 3.409 -10.552 17.671 1.00 78.00 191 SER A N 1
ATOM 1582 C CA . SER A 1 191 ? 4.596 -10.440 16.844 1.00 78.00 191 SER A CA 1
ATOM 1583 C C . SER A 1 191 ? 5.696 -9.690 17.572 1.00 78.00 191 SER A C 1
ATOM 1585 O O . SER A 1 191 ? 5.488 -8.607 18.116 1.00 78.00 191 SER A O 1
ATOM 1587 N N . LYS A 1 192 ? 6.895 -10.264 17.565 1.00 70.19 192 LYS A N 1
ATOM 1588 C CA . LYS A 1 192 ? 8.085 -9.632 18.141 1.00 70.19 192 LYS A CA 1
ATOM 1589 C C . LYS A 1 192 ? 8.771 -8.689 17.159 1.00 70.19 192 LYS A C 1
ATOM 1591 O O . LYS A 1 192 ? 9.516 -7.807 17.584 1.00 70.19 192 LYS A O 1
ATOM 1596 N N . ARG A 1 193 ? 8.586 -8.912 15.854 1.00 71.81 193 ARG A N 1
ATOM 1597 C CA . ARG A 1 193 ? 9.152 -8.107 14.762 1.00 71.81 193 ARG A CA 1
ATOM 1598 C C . ARG A 1 193 ? 8.461 -8.403 13.438 1.00 71.81 193 ARG A C 1
ATOM 1600 O O . ARG A 1 193 ? 8.031 -9.526 13.188 1.00 71.81 193 ARG A O 1
ATOM 1607 N N . VAL A 1 194 ? 8.446 -7.402 12.570 1.00 79.06 194 VAL A N 1
ATOM 1608 C CA . VAL A 1 194 ? 8.291 -7.604 11.130 1.00 79.06 194 VAL A CA 1
ATOM 1609 C C . VAL A 1 194 ? 9.678 -7.651 10.500 1.00 79.06 194 VAL A C 1
ATOM 1611 O O . VAL A 1 194 ? 10.564 -6.877 10.867 1.00 79.06 194 VAL A O 1
ATOM 1614 N N . GLU A 1 195 ? 9.885 -8.629 9.623 1.00 81.56 195 GLU A N 1
ATOM 1615 C CA . GLU A 1 195 ? 11.153 -8.849 8.933 1.00 81.56 195 GLU A CA 1
ATOM 1616 C C . GLU A 1 195 ? 11.000 -8.647 7.433 1.00 81.56 195 GLU A C 1
ATOM 1618 O O . GLU A 1 195 ? 10.004 -9.065 6.840 1.00 81.56 195 GLU A O 1
ATOM 1623 N N . LEU A 1 196 ? 12.047 -8.100 6.817 1.00 85.12 196 LEU A N 1
ATOM 1624 C CA . LEU A 1 196 ? 12.178 -8.098 5.370 1.00 85.12 196 LEU A CA 1
ATOM 1625 C C . LEU A 1 196 ? 12.423 -9.530 4.890 1.00 85.12 196 LEU A C 1
ATOM 1627 O O . LEU A 1 196 ? 13.362 -10.196 5.323 1.00 85.12 196 LEU A O 1
ATOM 1631 N N . MET A 1 197 ? 11.586 -9.986 3.967 1.00 83.56 197 MET A N 1
ATOM 1632 C CA . MET A 1 197 ? 11.636 -11.326 3.396 1.00 83.56 197 MET A CA 1
ATOM 1633 C C . MET A 1 197 ? 12.874 -11.525 2.515 1.00 83.56 197 MET A C 1
ATOM 1635 O O . MET A 1 197 ? 13.435 -12.619 2.464 1.00 83.56 197 MET A O 1
ATOM 1639 N N . TYR A 1 198 ? 13.301 -10.470 1.819 1.00 83.69 198 TYR A N 1
ATOM 1640 C CA . TYR A 1 198 ? 14.406 -10.513 0.871 1.00 83.69 198 TYR A CA 1
ATOM 1641 C C . TYR A 1 198 ? 15.368 -9.342 1.066 1.00 83.69 198 TYR A C 1
ATOM 1643 O O . TYR A 1 198 ? 15.169 -8.444 1.886 1.00 83.69 198 TYR A O 1
ATOM 1651 N N . ILE A 1 199 ? 16.438 -9.337 0.277 1.00 87.31 199 ILE A N 1
ATOM 1652 C CA . ILE A 1 199 ? 17.230 -8.129 0.067 1.00 87.31 199 ILE A CA 1
ATOM 1653 C C . ILE A 1 199 ? 16.457 -7.149 -0.819 1.00 87.31 199 ILE A C 1
ATOM 1655 O O . ILE A 1 199 ? 15.712 -7.551 -1.710 1.00 87.31 199 ILE A O 1
ATOM 1659 N N . TRP A 1 200 ? 16.663 -5.856 -0.584 1.00 90.88 200 TRP A N 1
ATOM 1660 C CA . TRP A 1 200 ? 16.052 -4.796 -1.381 1.00 90.88 200 TRP A CA 1
ATOM 1661 C C . TRP A 1 200 ? 16.423 -4.920 -2.860 1.00 90.88 200 TRP A C 1
ATOM 1663 O O . TRP A 1 200 ? 17.610 -4.941 -3.201 1.00 90.88 200 TRP A O 1
ATOM 1673 N N . ALA A 1 201 ? 15.411 -4.936 -3.725 1.00 92.69 201 ALA A N 1
ATOM 1674 C CA . ALA A 1 201 ? 15.578 -4.972 -5.171 1.00 92.69 201 ALA A CA 1
ATOM 1675 C C . ALA A 1 201 ? 15.259 -3.600 -5.775 1.00 92.69 201 ALA A C 1
ATOM 1677 O O . ALA A 1 201 ? 14.254 -2.988 -5.438 1.00 92.69 201 ALA A O 1
ATOM 1678 N N . ASN A 1 202 ? 16.118 -3.103 -6.656 1.00 93.38 202 ASN A N 1
ATOM 1679 C CA . ASN A 1 202 ? 15.908 -1.874 -7.410 1.00 93.38 202 ASN A CA 1
ATOM 1680 C C . ASN A 1 202 ? 14.871 -2.106 -8.511 1.00 93.38 202 ASN A C 1
ATOM 1682 O O . ASN A 1 202 ? 14.948 -3.106 -9.226 1.00 93.38 202 ASN A O 1
ATOM 1686 N N . LEU A 1 203 ? 13.953 -1.157 -8.668 1.00 95.06 203 LEU A N 1
ATOM 1687 C CA . LEU A 1 203 ? 13.085 -1.044 -9.833 1.00 95.06 203 LEU A CA 1
ATOM 1688 C C . LEU A 1 203 ? 13.781 -0.144 -10.865 1.00 95.06 203 LEU A C 1
ATOM 1690 O O . LEU A 1 203 ? 14.023 1.035 -10.604 1.00 95.06 203 LEU A O 1
ATOM 1694 N N . CYS A 1 204 ? 14.135 -0.713 -12.014 1.00 94.25 204 CYS A N 1
ATOM 1695 C CA . CYS A 1 204 ? 14.904 -0.044 -13.059 1.00 94.25 204 CYS A CA 1
ATOM 1696 C C . CYS A 1 204 ? 14.094 0.094 -14.351 1.00 94.25 204 CYS A C 1
ATOM 1698 O O . CYS A 1 204 ? 13.293 -0.785 -14.674 1.00 94.25 204 CYS A O 1
ATOM 1700 N N . LEU A 1 205 ? 14.350 1.160 -15.110 1.00 94.56 205 LEU A N 1
ATOM 1701 C CA . LEU A 1 205 ? 13.792 1.368 -16.444 1.00 94.56 205 LEU A CA 1
ATOM 1702 C C . LEU A 1 205 ? 14.736 0.747 -17.475 1.00 94.56 205 LEU A C 1
ATOM 1704 O O . LEU A 1 205 ? 15.904 1.130 -17.563 1.00 94.56 205 LEU A O 1
ATOM 1708 N N . TYR A 1 206 ? 14.246 -0.240 -18.219 1.00 92.50 206 TYR A N 1
ATOM 1709 C CA . TYR A 1 206 ? 15.013 -0.902 -19.273 1.00 92.50 206 TYR A CA 1
ATOM 1710 C C . TYR A 1 206 ? 14.820 -0.218 -20.634 1.00 92.50 206 TYR A C 1
ATOM 1712 O O . TYR A 1 206 ? 15.769 -0.052 -21.395 1.00 92.50 206 TYR A O 1
ATOM 1720 N N . SER A 1 207 ? 13.581 0.166 -20.936 1.00 92.44 207 SER A N 1
ATOM 1721 C CA . SER A 1 207 ? 13.172 0.903 -22.135 1.00 92.44 207 SER A CA 1
ATOM 1722 C C . SER A 1 207 ? 11.959 1.777 -21.791 1.00 92.44 207 SER A C 1
ATOM 1724 O O . SER A 1 207 ? 11.495 1.745 -20.654 1.00 92.44 207 SER A O 1
ATOM 1726 N N . GLU A 1 208 ? 11.424 2.545 -22.745 1.00 90.44 208 GLU A N 1
ATOM 1727 C CA . GLU A 1 208 ? 10.331 3.508 -22.502 1.00 90.44 208 GLU A CA 1
ATOM 1728 C C . GLU A 1 208 ? 9.114 2.925 -21.761 1.00 90.44 208 GLU A C 1
ATOM 1730 O O . GLU A 1 208 ? 8.469 3.637 -20.994 1.00 90.44 208 GLU A O 1
ATOM 1735 N N . ASN A 1 209 ? 8.804 1.640 -21.963 1.00 93.50 209 ASN A N 1
ATOM 1736 C CA . ASN A 1 209 ? 7.661 0.966 -21.345 1.00 93.50 209 ASN A CA 1
ATOM 1737 C C . ASN A 1 209 ? 8.006 -0.389 -20.712 1.00 93.50 209 ASN A C 1
ATOM 1739 O O . ASN A 1 209 ? 7.102 -1.185 -20.455 1.00 93.50 209 ASN A O 1
ATOM 1743 N N . GLU A 1 210 ? 9.284 -0.673 -20.453 1.00 96.75 210 GLU A N 1
ATOM 1744 C CA . GLU A 1 210 ? 9.708 -1.912 -19.798 1.00 96.75 210 GLU A CA 1
ATOM 1745 C C . GLU A 1 210 ? 10.515 -1.635 -18.535 1.00 96.75 210 GLU A C 1
ATOM 1747 O O . GLU A 1 210 ? 11.491 -0.884 -18.537 1.00 96.75 210 GLU A O 1
ATOM 1752 N N . ILE A 1 211 ? 10.139 -2.322 -17.462 1.00 96.94 211 ILE A N 1
ATOM 1753 C CA . ILE A 1 211 ? 10.871 -2.356 -16.203 1.00 96.94 211 ILE A CA 1
ATOM 1754 C C . ILE A 1 211 ? 11.674 -3.644 -16.052 1.00 96.94 211 ILE A C 1
ATOM 1756 O O . ILE A 1 211 ? 11.368 -4.694 -16.629 1.00 96.94 211 ILE A O 1
ATOM 1760 N N . PHE A 1 212 ? 12.682 -3.561 -15.195 1.00 95.12 212 PHE A N 1
ATOM 1761 C CA . PHE A 1 212 ? 13.477 -4.685 -14.739 1.00 95.12 212 PHE A CA 1
ATOM 1762 C C . PHE A 1 212 ? 13.745 -4.550 -13.238 1.00 95.12 212 PHE A C 1
ATOM 1764 O O . PHE A 1 212 ? 14.161 -3.488 -12.776 1.00 95.12 212 PHE A O 1
ATOM 1771 N N . ILE A 1 213 ? 13.499 -5.615 -12.471 1.00 94.75 213 ILE A N 1
ATOM 1772 C CA . ILE A 1 213 ? 13.735 -5.637 -11.021 1.00 94.75 213 ILE A CA 1
ATOM 1773 C C . ILE A 1 213 ? 15.006 -6.433 -10.737 1.00 94.75 213 ILE A C 1
ATOM 1775 O O . ILE A 1 213 ? 15.159 -7.556 -11.211 1.00 94.75 213 ILE A O 1
ATOM 1779 N N . THR A 1 214 ? 15.934 -5.849 -9.974 1.00 92.19 214 THR A N 1
ATOM 1780 C CA . THR A 1 214 ? 17.252 -6.451 -9.733 1.00 92.19 214 THR A CA 1
ATOM 1781 C C . THR A 1 214 ? 17.888 -6.019 -8.418 1.00 92.19 214 THR A C 1
ATOM 1783 O O . THR A 1 214 ? 17.665 -4.922 -7.921 1.00 92.19 214 THR A O 1
ATOM 1786 N N . THR A 1 215 ? 18.764 -6.844 -7.860 1.00 90.88 215 THR A N 1
ATOM 1787 C CA . THR A 1 215 ? 19.571 -6.488 -6.682 1.00 90.88 215 THR A CA 1
ATOM 1788 C C . THR A 1 215 ? 20.864 -5.759 -7.048 1.00 90.88 215 THR A C 1
ATOM 1790 O O . THR A 1 215 ? 21.524 -5.190 -6.177 1.00 90.88 215 THR A O 1
ATOM 1793 N N . TYR A 1 216 ? 21.208 -5.707 -8.338 1.00 89.00 216 TYR A N 1
ATOM 1794 C CA . TYR A 1 216 ? 22.304 -4.891 -8.846 1.00 89.00 216 TYR A CA 1
ATOM 1795 C C . TYR A 1 216 ? 21.848 -3.440 -9.058 1.00 89.00 216 TYR A C 1
ATOM 1797 O O . TYR A 1 216 ? 20.684 -3.195 -9.371 1.00 89.00 216 TYR A O 1
ATOM 1805 N N . PRO A 1 217 ? 22.743 -2.449 -8.918 1.00 88.75 217 PRO A N 1
ATOM 1806 C CA . PRO A 1 217 ? 22.441 -1.083 -9.334 1.00 88.75 217 PRO A CA 1
ATOM 1807 C C . PRO A 1 217 ? 22.048 -1.022 -10.819 1.00 88.75 217 PRO A C 1
ATOM 1809 O O . PRO A 1 217 ? 22.756 -1.595 -11.647 1.00 88.75 217 PRO A O 1
ATOM 1812 N N . CYS A 1 218 ? 20.985 -0.282 -11.158 1.00 90.62 218 CYS A N 1
ATOM 1813 C CA . CYS A 1 218 ?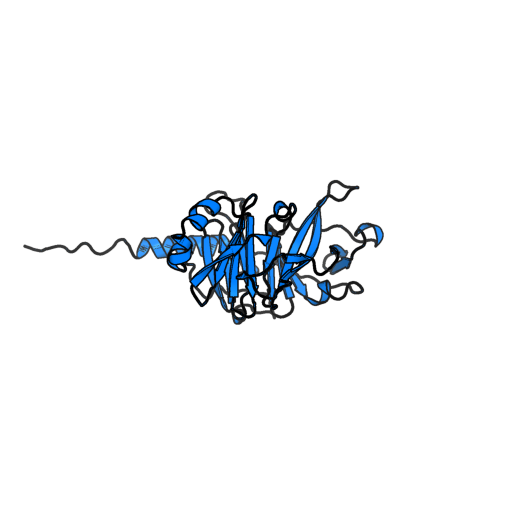 20.429 -0.210 -12.520 1.00 90.62 218 CYS A CA 1
ATOM 1814 C C . CYS A 1 218 ? 21.491 0.094 -13.594 1.00 90.62 218 CYS A C 1
ATOM 1816 O O . CYS A 1 218 ? 21.587 -0.607 -14.599 1.00 90.62 218 CYS A O 1
ATOM 1818 N N . HIS A 1 219 ? 22.382 1.057 -13.338 1.00 87.75 219 HIS A N 1
ATOM 1819 C CA . HIS A 1 219 ? 23.431 1.439 -14.291 1.00 87.75 219 HIS A CA 1
ATOM 1820 C C . HIS A 1 219 ? 24.423 0.305 -14.610 1.00 87.75 219 HIS A C 1
ATOM 1822 O O . HIS A 1 219 ? 24.981 0.272 -15.703 1.00 87.75 219 HIS A O 1
ATOM 1828 N N . LYS A 1 220 ? 24.649 -0.648 -13.689 1.00 88.25 220 LYS A N 1
ATOM 1829 C CA . LYS A 1 220 ? 25.576 -1.774 -13.918 1.00 88.25 220 LYS A CA 1
ATOM 1830 C C . LYS A 1 220 ? 25.040 -2.795 -14.917 1.00 88.25 220 LYS A C 1
ATOM 1832 O O . LYS A 1 220 ? 25.809 -3.605 -15.421 1.00 88.25 220 LYS A O 1
ATOM 1837 N N . ILE A 1 221 ? 23.741 -2.760 -15.181 1.00 87.50 221 ILE A N 1
ATOM 1838 C CA . ILE A 1 221 ? 23.051 -3.655 -16.111 1.00 87.50 221 ILE A CA 1
ATOM 1839 C C . ILE A 1 221 ? 22.473 -2.888 -17.311 1.00 87.50 221 ILE A C 1
ATOM 1841 O O . ILE A 1 221 ? 21.592 -3.395 -17.999 1.00 87.50 221 ILE A O 1
ATOM 1845 N N . GLY A 1 222 ? 22.947 -1.658 -17.548 1.00 87.94 222 GLY A N 1
ATOM 1846 C CA . GLY A 1 222 ? 22.511 -0.823 -18.669 1.00 87.94 222 GLY A CA 1
ATOM 1847 C C . GLY A 1 222 ? 21.076 -0.302 -18.556 1.00 87.94 222 GLY A C 1
ATOM 1848 O O . GLY A 1 222 ? 20.481 0.010 -19.578 1.00 87.94 222 GLY A O 1
ATOM 1849 N N . CYS A 1 223 ? 20.517 -0.240 -17.345 1.00 90.69 223 CYS A N 1
ATOM 1850 C CA . CYS A 1 223 ? 19.188 0.312 -17.080 1.00 90.69 223 CYS A CA 1
ATOM 1851 C C . CYS A 1 223 ? 19.286 1.675 -16.388 1.00 90.69 223 CYS A C 1
ATOM 1853 O O . CYS A 1 223 ? 20.256 1.965 -15.677 1.00 90.69 223 CYS A O 1
ATOM 1855 N N . GLU A 1 224 ? 18.234 2.473 -16.509 1.00 91.06 224 GLU A N 1
ATOM 1856 C CA . GLU A 1 224 ? 18.103 3.739 -15.796 1.00 91.06 224 GLU A CA 1
ATOM 1857 C C . GLU A 1 224 ? 17.414 3.546 -14.441 1.00 91.06 224 GLU A C 1
ATOM 1859 O O . GLU A 1 224 ? 16.657 2.597 -14.212 1.00 91.06 224 GLU A O 1
ATOM 1864 N N . THR A 1 225 ? 17.707 4.448 -13.510 1.00 90.62 225 THR A N 1
ATOM 1865 C CA . THR A 1 225 ? 17.030 4.498 -12.213 1.00 90.62 225 THR A CA 1
ATOM 1866 C C . THR A 1 225 ? 15.681 5.197 -12.363 1.00 90.62 225 THR A C 1
ATOM 1868 O O . THR A 1 225 ? 15.596 6.225 -13.026 1.00 90.62 225 THR A O 1
ATOM 1871 N N . ILE A 1 226 ? 14.651 4.675 -11.697 1.00 90.12 226 ILE A N 1
ATOM 1872 C CA . ILE A 1 226 ? 13.304 5.252 -11.697 1.00 90.12 226 ILE A CA 1
ATOM 1873 C C . ILE A 1 226 ? 13.076 6.133 -10.461 1.00 90.12 226 ILE A C 1
ATOM 1875 O O . ILE A 1 226 ? 13.313 5.685 -9.337 1.00 90.12 226 ILE A O 1
ATOM 1879 N N . ASP A 1 227 ? 12.522 7.332 -10.681 1.00 88.19 227 ASP A N 1
ATOM 1880 C CA . ASP A 1 227 ? 11.970 8.225 -9.652 1.00 88.19 227 ASP A CA 1
ATOM 1881 C C . ASP A 1 227 ? 10.552 8.683 -10.039 1.00 88.19 227 ASP A C 1
ATOM 1883 O O . ASP A 1 227 ? 10.327 9.791 -10.517 1.00 88.19 22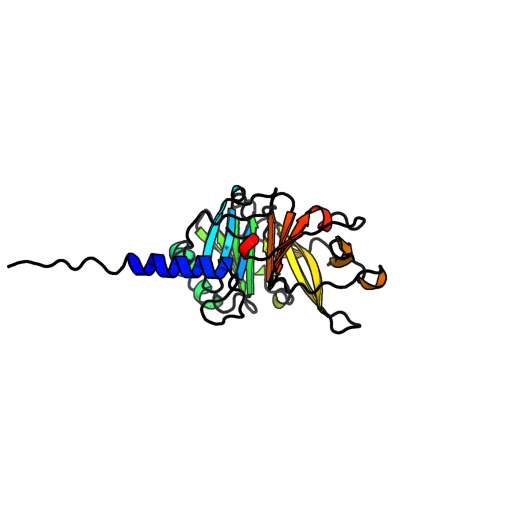7 ASP A O 1
ATOM 1887 N N . TRP A 1 228 ? 9.574 7.788 -9.900 1.00 89.56 228 TRP A N 1
ATOM 1888 C CA . TRP A 1 228 ? 8.176 8.067 -10.256 1.00 89.56 228 TRP A CA 1
ATOM 1889 C C . TRP A 1 228 ? 7.393 8.837 -9.181 1.00 89.56 228 TRP A C 1
ATOM 1891 O O . TRP A 1 228 ? 6.180 9.011 -9.317 1.00 89.56 228 TRP A O 1
ATOM 1901 N N . GLY A 1 229 ? 8.039 9.264 -8.090 1.00 87.62 229 GLY A N 1
ATOM 1902 C CA . GLY A 1 229 ? 7.348 9.948 -6.994 1.00 87.62 229 GLY A CA 1
ATOM 1903 C C . GLY A 1 229 ? 6.190 9.136 -6.391 1.00 87.62 229 GLY A C 1
ATOM 1904 O O . GLY A 1 229 ? 5.208 9.718 -5.942 1.00 87.62 229 GLY A O 1
ATOM 1905 N N . ILE A 1 230 ? 6.287 7.802 -6.416 1.00 90.50 230 ILE A N 1
ATOM 1906 C CA . ILE A 1 230 ? 5.427 6.853 -5.697 1.00 90.50 230 ILE A CA 1
ATOM 1907 C C . ILE A 1 230 ? 5.234 7.266 -4.238 1.00 90.50 230 ILE A C 1
ATOM 1909 O O . ILE A 1 230 ? 6.197 7.487 -3.499 1.00 90.50 230 ILE A O 1
ATOM 1913 N N . GLN A 1 231 ? 3.974 7.334 -3.831 1.00 87.06 231 GLN A N 1
ATOM 1914 C CA . GLN A 1 231 ? 3.546 7.678 -2.477 1.00 87.06 231 GLN A CA 1
ATOM 1915 C C . GLN A 1 231 ? 2.859 6.509 -1.765 1.00 87.06 231 GLN A C 1
ATOM 1917 O O . GLN A 1 231 ? 2.750 6.504 -0.542 1.00 87.06 231 GLN A O 1
ATOM 1922 N N . GLY A 1 232 ? 2.445 5.499 -2.526 1.00 90.69 232 GLY A N 1
ATOM 1923 C CA . GLY A 1 232 ? 1.800 4.288 -2.044 1.00 90.69 232 GLY A CA 1
ATOM 1924 C C . GLY A 1 232 ? 1.489 3.358 -3.208 1.00 90.69 232 GLY A C 1
ATOM 1925 O O . GLY A 1 232 ? 1.887 3.599 -4.349 1.00 90.69 232 GLY A O 1
ATOM 1926 N N . GLY A 1 233 ? 0.749 2.296 -2.942 1.00 94.44 233 GLY A N 1
ATOM 1927 C CA . GLY A 1 233 ? 0.290 1.400 -3.988 1.00 94.44 233 GLY A CA 1
ATOM 1928 C C . GLY A 1 233 ? -0.396 0.182 -3.420 1.00 94.44 233 GLY A C 1
ATOM 1929 O O . GLY A 1 233 ? -0.552 0.049 -2.208 1.00 94.44 233 GLY A O 1
ATOM 1930 N N . PHE A 1 234 ? -0.786 -0.719 -4.305 1.00 96.25 234 PHE A N 1
ATOM 1931 C CA . PHE A 1 234 ? -1.329 -2.004 -3.906 1.00 96.25 234 PHE A CA 1
ATOM 1932 C C . PHE A 1 234 ? -1.102 -3.082 -4.963 1.00 96.25 234 PHE A C 1
ATOM 1934 O O . PHE A 1 234 ? -0.772 -2.792 -6.113 1.00 96.25 234 PHE A O 1
ATOM 1941 N N . VAL A 1 235 ? -1.272 -4.333 -4.551 1.00 96.25 235 VAL A N 1
ATOM 1942 C CA . VAL A 1 235 ? -1.173 -5.532 -5.371 1.00 96.25 235 VAL A CA 1
ATOM 1943 C C . VAL A 1 235 ? -2.449 -6.336 -5.222 1.00 96.25 235 VAL A C 1
ATOM 1945 O O . VAL A 1 235 ? -2.785 -6.804 -4.135 1.00 96.25 235 VAL A O 1
ATOM 1948 N N . VAL A 1 236 ? -3.155 -6.496 -6.332 1.00 94.12 236 VAL A N 1
ATOM 1949 C CA . VAL A 1 236 ? -4.360 -7.319 -6.452 1.00 94.12 236 VAL A CA 1
ATOM 1950 C C . VAL A 1 236 ? -4.414 -7.877 -7.865 1.00 94.12 236 VAL A C 1
ATOM 1952 O O . VAL A 1 236 ? -3.861 -7.283 -8.789 1.00 94.12 236 VAL A O 1
ATOM 1955 N N . LYS A 1 237 ? -5.095 -9.013 -8.048 1.00 92.69 237 LYS A N 1
ATOM 1956 C CA . LYS A 1 237 ? -5.264 -9.643 -9.370 1.00 92.69 237 LYS A CA 1
ATOM 1957 C C . LYS A 1 237 ? -3.926 -9.785 -10.125 1.00 92.69 237 LYS A C 1
ATOM 1959 O O . LYS A 1 237 ? -3.850 -9.509 -11.318 1.00 92.69 237 LYS A O 1
ATOM 1964 N N . GLU A 1 238 ? -2.876 -10.186 -9.398 1.00 94.31 238 GLU A N 1
ATOM 1965 C CA . GLU A 1 238 ? -1.516 -10.428 -9.910 1.00 94.31 238 GLU A CA 1
ATOM 1966 C C . GLU A 1 238 ? -0.853 -9.211 -10.582 1.00 94.31 238 GLU A C 1
ATOM 1968 O O . GLU A 1 238 ? 0.003 -9.359 -11.463 1.00 94.31 238 GLU A O 1
ATOM 1973 N N . ARG A 1 239 ? -1.232 -7.988 -10.194 1.00 95.94 239 ARG A N 1
ATOM 1974 C CA . ARG A 1 239 ? -0.655 -6.743 -10.715 1.00 95.94 239 ARG A CA 1
ATOM 1975 C C . ARG A 1 239 ? -0.341 -5.772 -9.587 1.00 95.94 239 ARG A C 1
ATOM 1977 O O . ARG A 1 239 ? -1.128 -5.611 -8.660 1.00 95.94 239 ARG A O 1
ATOM 1984 N N . PHE A 1 240 ? 0.802 -5.106 -9.704 1.00 97.00 240 PHE A N 1
ATOM 1985 C CA . PHE A 1 240 ? 1.104 -3.892 -8.957 1.00 97.00 240 PHE A CA 1
ATOM 1986 C C . PHE A 1 240 ? 0.332 -2.717 -9.550 1.00 97.00 240 PHE A C 1
ATOM 1988 O O . PHE A 1 240 ? 0.224 -2.602 -10.768 1.00 97.00 240 PHE A O 1
ATOM 1995 N N . TYR A 1 241 ? -0.119 -1.828 -8.672 1.00 96.75 241 TYR A N 1
ATOM 1996 C CA . TYR A 1 241 ? -0.651 -0.504 -8.967 1.00 96.75 241 TYR A CA 1
ATOM 1997 C C . TYR A 1 241 ? 0.073 0.489 -8.056 1.00 96.75 241 TYR A C 1
ATOM 1999 O O . TYR A 1 241 ? -0.287 0.656 -6.890 1.00 96.75 241 TYR A O 1
ATOM 2007 N N . LEU A 1 242 ? 1.148 1.095 -8.559 1.00 95.75 242 LEU A N 1
ATOM 2008 C CA . LEU A 1 242 ? 1.939 2.078 -7.824 1.00 95.75 242 LEU A CA 1
ATOM 2009 C C . LEU A 1 242 ? 1.376 3.475 -8.072 1.00 95.75 242 LEU A C 1
ATOM 2011 O O . LEU A 1 242 ? 1.270 3.924 -9.213 1.00 95.75 242 LEU A O 1
ATOM 2015 N N . LEU A 1 243 ? 1.031 4.158 -6.988 1.00 93.50 243 LEU A N 1
ATOM 2016 C CA . LEU A 1 243 ? 0.436 5.484 -6.994 1.00 93.50 243 LEU A CA 1
ATOM 2017 C C . LEU A 1 243 ? 1.544 6.539 -6.944 1.00 93.50 243 LEU A C 1
ATOM 2019 O O . LEU A 1 243 ? 2.080 6.833 -5.875 1.00 93.50 243 LEU A O 1
ATOM 2023 N N . GLY A 1 244 ? 1.922 7.063 -8.111 1.00 89.94 244 GLY A N 1
ATOM 2024 C CA . GLY A 1 244 ? 2.876 8.163 -8.270 1.00 89.94 244 GLY A CA 1
ATOM 2025 C C . GLY A 1 244 ? 2.268 9.531 -7.982 1.00 89.94 244 GLY A C 1
ATOM 2026 O O . GLY A 1 244 ? 1.067 9.649 -7.735 1.00 89.94 244 GLY A O 1
ATOM 2027 N N . LYS A 1 245 ? 3.094 10.581 -8.050 1.00 81.38 245 LYS A N 1
ATOM 2028 C CA . LYS A 1 245 ? 2.620 11.965 -7.887 1.00 81.38 245 LYS A CA 1
ATOM 2029 C C . LYS A 1 245 ? 1.574 12.330 -8.946 1.00 81.38 245 LYS A C 1
ATOM 2031 O O . LYS A 1 245 ? 0.532 12.861 -8.597 1.00 81.38 245 LYS A O 1
ATOM 2036 N N . ASP A 1 246 ? 1.828 12.000 -10.208 1.00 82.06 246 ASP A N 1
ATOM 2037 C CA . ASP A 1 246 ? 0.978 12.452 -11.322 1.00 82.06 246 ASP A CA 1
ATOM 2038 C C . ASP A 1 246 ? 0.224 11.298 -12.000 1.00 82.06 246 ASP A C 1
ATOM 2040 O O . ASP A 1 246 ? -0.862 11.474 -12.557 1.00 82.06 246 ASP A O 1
ATOM 2044 N N . ASP A 1 247 ? 0.781 10.091 -11.917 1.00 91.69 247 ASP A N 1
ATOM 2045 C CA . ASP A 1 247 ? 0.325 8.924 -12.660 1.00 91.69 247 ASP A CA 1
ATOM 2046 C C . ASP A 1 247 ? 0.294 7.670 -11.783 1.00 91.69 247 ASP A C 1
ATOM 2048 O O . ASP A 1 247 ? 1.017 7.544 -10.791 1.00 91.69 247 ASP A O 1
ATOM 2052 N N . VAL A 1 248 ? -0.525 6.714 -12.202 1.00 94.50 248 VAL A N 1
ATOM 2053 C CA . VAL A 1 248 ? -0.561 5.346 -11.700 1.00 94.50 248 VAL A CA 1
ATOM 2054 C C . VAL A 1 248 ? 0.216 4.458 -12.660 1.00 94.50 248 VAL A C 1
ATOM 2056 O O . VAL A 1 248 ? -0.019 4.478 -13.871 1.00 94.50 248 VAL A O 1
ATOM 2059 N N . TYR A 1 249 ? 1.135 3.677 -12.103 1.00 96.19 249 TYR A N 1
ATOM 2060 C CA . TYR A 1 249 ? 1.975 2.740 -12.839 1.00 96.19 249 TYR A CA 1
ATOM 2061 C C . TYR A 1 249 ? 1.542 1.318 -12.508 1.00 96.19 249 TYR A C 1
ATOM 2063 O O . TYR A 1 249 ? 1.529 0.946 -11.332 1.00 96.19 249 TYR A O 1
ATOM 2071 N N . SER A 1 250 ? 1.208 0.517 -13.516 1.00 96.75 250 SER A N 1
ATOM 2072 C CA . SER A 1 250 ? 0.796 -0.873 -13.315 1.00 96.75 250 SER A CA 1
ATOM 2073 C C . SER A 1 250 ? 1.684 -1.857 -14.059 1.00 96.75 250 SER A C 1
ATOM 2075 O O . SER A 1 250 ? 2.150 -1.601 -15.166 1.00 96.75 250 SER A O 1
ATOM 2077 N N . PHE A 1 251 ? 1.965 -2.997 -13.434 1.00 96.56 251 PHE A N 1
ATOM 2078 C CA . PHE A 1 251 ? 2.751 -4.072 -14.042 1.00 96.56 251 PHE A CA 1
ATOM 2079 C C . PHE A 1 251 ? 2.485 -5.412 -13.345 1.00 96.56 251 PHE A C 1
ATOM 2081 O O . PHE A 1 251 ? 2.032 -5.431 -12.201 1.00 96.56 251 PHE A O 1
ATOM 2088 N N . PRO A 1 252 ? 2.760 -6.557 -13.995 1.00 96.31 252 PRO A N 1
ATOM 2089 C CA . PRO A 1 252 ? 2.517 -7.870 -13.399 1.00 96.31 252 PRO A CA 1
ATOM 2090 C C . PRO A 1 252 ? 3.314 -8.112 -12.110 1.00 96.31 252 PRO A C 1
ATOM 2092 O O . PRO A 1 252 ? 4.515 -7.857 -12.058 1.00 96.31 252 PRO A O 1
ATOM 2095 N N . GLU A 1 253 ? 2.680 -8.717 -11.107 1.00 95.81 253 GLU A N 1
ATOM 2096 C CA . GLU A 1 253 ? 3.285 -9.049 -9.811 1.00 95.81 253 GLU A CA 1
ATOM 2097 C C . GLU A 1 253 ? 4.519 -9.950 -9.946 1.00 95.81 253 GLU A C 1
ATOM 2099 O O . GLU A 1 253 ? 5.516 -9.771 -9.246 1.00 95.81 253 GLU A O 1
ATOM 2104 N N . LYS A 1 254 ? 4.512 -10.853 -10.933 1.00 95.56 254 LYS A N 1
ATOM 2105 C CA . LYS A 1 254 ? 5.661 -11.705 -11.281 1.00 95.56 254 LYS A CA 1
ATOM 2106 C C . LYS A 1 254 ? 6.955 -10.938 -11.590 1.00 95.56 254 LYS A C 1
ATOM 2108 O O . LYS A 1 254 ? 8.028 -11.534 -11.521 1.00 95.56 254 LYS A O 1
ATOM 2113 N N . ALA A 1 255 ? 6.888 -9.637 -11.893 1.00 95.12 255 ALA A N 1
ATOM 2114 C CA . ALA A 1 255 ? 8.079 -8.799 -12.004 1.00 95.12 255 ALA A CA 1
ATOM 2115 C C . ALA A 1 255 ? 8.903 -8.803 -10.712 1.00 95.12 255 ALA A C 1
ATOM 2117 O O . ALA A 1 255 ? 10.132 -8.832 -10.759 1.00 95.12 255 ALA A O 1
ATOM 2118 N N . TYR A 1 256 ? 8.232 -8.837 -9.559 1.00 93.25 256 TYR A N 1
ATOM 2119 C CA . TYR A 1 256 ? 8.885 -8.865 -8.259 1.00 93.25 256 TYR A CA 1
ATOM 2120 C C . TYR A 1 256 ? 9.504 -10.226 -7.924 1.00 93.25 256 TYR A C 1
ATOM 2122 O O . TYR A 1 256 ? 10.498 -10.270 -7.208 1.00 93.25 256 TYR A O 1
ATOM 2130 N N . THR A 1 257 ? 8.963 -11.339 -8.424 1.00 87.94 257 THR A N 1
ATOM 2131 C CA . THR A 1 257 ? 9.455 -12.687 -8.080 1.00 87.94 257 THR A CA 1
ATOM 2132 C C . THR A 1 257 ? 10.419 -13.275 -9.110 1.00 87.94 257 THR A C 1
ATOM 2134 O O . THR A 1 257 ? 11.159 -14.203 -8.790 1.00 87.94 257 THR A O 1
ATOM 2137 N N . ASN A 1 258 ? 10.462 -12.738 -10.333 1.00 90.50 258 ASN A N 1
ATOM 2138 C CA . ASN A 1 258 ? 11.316 -13.238 -11.408 1.00 90.50 258 ASN A CA 1
ATOM 2139 C C . ASN A 1 258 ? 12.212 -12.133 -11.991 1.00 90.50 258 ASN A C 1
ATOM 2141 O O . ASN A 1 258 ? 11.918 -11.539 -13.030 1.00 90.50 258 ASN A O 1
ATOM 2145 N N . TRP A 1 259 ? 13.360 -11.934 -11.338 1.00 87.00 259 TRP A N 1
ATOM 2146 C CA . TRP A 1 259 ? 14.371 -10.908 -11.642 1.00 87.00 259 TRP A CA 1
ATOM 2147 C C . TRP A 1 259 ? 15.215 -11.176 -12.896 1.00 87.00 259 TRP A C 1
ATOM 2149 O O . TRP A 1 259 ? 16.205 -10.492 -13.136 1.00 87.00 259 TRP A O 1
ATOM 2159 N N . THR A 1 260 ? 14.883 -12.198 -13.687 1.00 84.75 260 THR A N 1
ATOM 2160 C CA . THR A 1 260 ? 15.609 -12.520 -14.931 1.00 84.75 260 THR A CA 1
ATOM 2161 C C . THR A 1 260 ? 14.906 -11.989 -16.178 1.00 84.75 260 THR A C 1
ATOM 2163 O O . THR A 1 260 ? 15.474 -12.016 -17.266 1.00 84.75 260 THR A O 1
ATOM 2166 N N . HIS A 1 261 ? 13.677 -11.493 -16.024 1.00 92.06 261 HIS A N 1
ATOM 2167 C CA . HIS A 1 261 ? 12.821 -11.063 -17.121 1.00 92.06 261 HIS A CA 1
ATOM 2168 C C . HIS A 1 261 ? 12.503 -9.573 -17.032 1.00 92.06 261 HIS A C 1
ATOM 2170 O O . HIS A 1 261 ? 12.464 -8.983 -15.953 1.00 92.06 261 HIS A O 1
ATOM 2176 N N . ARG A 1 262 ? 12.245 -8.983 -18.197 1.00 95.12 262 ARG A N 1
ATOM 2177 C CA . ARG A 1 262 ? 11.717 -7.625 -18.337 1.00 95.12 262 ARG A CA 1
ATOM 2178 C C . ARG A 1 262 ? 10.205 -7.694 -18.416 1.00 95.12 262 ARG A C 1
ATOM 2180 O O . ARG A 1 262 ? 9.654 -8.661 -18.948 1.00 95.12 262 ARG A O 1
ATOM 2187 N N . TYR A 1 263 ? 9.548 -6.666 -17.909 1.00 97.06 263 TYR A N 1
ATOM 2188 C CA . TYR A 1 263 ? 8.096 -6.601 -17.880 1.00 97.06 263 TYR A CA 1
ATOM 2189 C C . TYR A 1 263 ? 7.635 -5.268 -18.416 1.00 97.06 263 TYR A C 1
ATOM 2191 O O . TYR A 1 263 ? 8.169 -4.232 -18.034 1.00 97.06 263 TYR A O 1
ATOM 2199 N N . ARG A 1 264 ? 6.616 -5.299 -19.272 1.00 96.75 264 ARG A N 1
ATOM 2200 C CA . ARG A 1 264 ? 5.929 -4.071 -19.645 1.00 96.75 264 ARG A CA 1
ATOM 2201 C C . ARG A 1 264 ? 5.209 -3.491 -18.438 1.00 96.75 264 ARG A C 1
ATOM 2203 O O . ARG A 1 264 ? 4.655 -4.248 -17.635 1.00 96.75 264 ARG A O 1
ATOM 2210 N N . PHE A 1 265 ? 5.220 -2.171 -18.349 1.00 96.44 265 PHE A N 1
ATOM 2211 C CA . PHE A 1 265 ? 4.385 -1.428 -17.423 1.00 96.44 265 PHE A CA 1
ATOM 2212 C C . PHE A 1 265 ? 3.482 -0.474 -18.198 1.00 96.44 265 PHE A C 1
ATOM 2214 O O . PHE A 1 265 ? 3.855 0.031 -19.259 1.00 96.44 265 PHE A O 1
ATOM 2221 N N . ASP A 1 266 ? 2.303 -0.234 -17.648 1.00 95.62 266 ASP A N 1
ATOM 2222 C CA . ASP A 1 266 ? 1.364 0.755 -18.143 1.00 95.62 266 ASP A CA 1
ATOM 2223 C C . ASP A 1 266 ? 1.452 2.001 -17.257 1.00 95.62 266 ASP A C 1
ATOM 2225 O O . ASP A 1 266 ? 1.702 1.922 -16.050 1.00 95.62 266 ASP A O 1
ATOM 2229 N N . LYS A 1 267 ? 1.275 3.169 -17.873 1.00 95.31 267 LYS A N 1
ATOM 2230 C CA . LYS A 1 267 ? 1.283 4.474 -17.213 1.00 95.31 267 LYS A CA 1
ATOM 2231 C C . LYS A 1 267 ? -0.023 5.184 -17.539 1.00 95.31 267 LYS A C 1
ATOM 2233 O O . LYS A 1 267 ? -0.347 5.358 -18.713 1.00 95.31 267 LYS A O 1
ATOM 2238 N N . GLN A 1 268 ? -0.749 5.627 -16.518 1.00 93.81 268 GLN A N 1
ATOM 2239 C CA . GLN A 1 268 ? -2.033 6.296 -16.701 1.00 93.81 268 GLN A CA 1
ATOM 2240 C C . GLN A 1 268 ? -2.288 7.390 -15.668 1.00 93.81 268 GLN A C 1
ATOM 2242 O O . GLN A 1 268 ? -1.976 7.239 -14.493 1.00 93.81 268 GLN A O 1
ATOM 2247 N N . GLN A 1 269 ? -2.943 8.466 -16.092 1.00 91.44 269 GLN A N 1
ATOM 2248 C CA . GLN A 1 269 ? -3.373 9.533 -15.188 1.00 91.44 269 GLN A CA 1
ATOM 2249 C C . GLN A 1 269 ? -4.443 9.039 -14.202 1.00 91.44 269 GLN A C 1
ATOM 2251 O O . GLN A 1 269 ? -5.284 8.204 -14.553 1.00 91.44 269 GLN A O 1
ATOM 2256 N N . TYR A 1 270 ? -4.500 9.639 -13.009 1.00 88.38 270 TYR A N 1
ATOM 2257 C CA . TYR A 1 270 ? -5.496 9.307 -11.978 1.00 88.38 270 TYR A CA 1
ATOM 2258 C C . TYR A 1 270 ? -6.943 9.371 -12.477 1.00 88.38 270 TYR A C 1
ATOM 2260 O O . TYR A 1 270 ? -7.709 8.446 -12.227 1.00 88.38 270 TYR A O 1
ATOM 2268 N N . ARG A 1 271 ? -7.306 10.385 -13.273 1.00 87.69 271 ARG A N 1
ATOM 2269 C CA . ARG A 1 271 ? -8.659 10.518 -13.858 1.00 87.69 271 ARG A CA 1
ATOM 2270 C C . ARG A 1 271 ? -9.033 9.395 -14.829 1.00 87.69 271 ARG A C 1
ATOM 2272 O O . ARG A 1 271 ? -10.212 9.169 -15.111 1.00 87.69 271 ARG A O 1
ATOM 2279 N N . SER A 1 272 ? -8.033 8.730 -15.399 1.00 89.31 272 SER A N 1
ATOM 2280 C CA . SER A 1 272 ? -8.237 7.569 -16.263 1.00 89.31 272 SER A CA 1
ATOM 2281 C C . SER A 1 272 ? -8.378 6.293 -15.442 1.00 89.31 272 SER A C 1
ATOM 2283 O O . SER A 1 272 ? -9.227 5.470 -15.791 1.00 89.31 272 SER A O 1
ATOM 2285 N N . PHE A 1 273 ? -7.602 6.186 -14.356 1.00 91.69 273 PHE A N 1
ATOM 2286 C CA . PHE A 1 273 ? -7.597 5.059 -13.426 1.00 91.69 273 PHE A CA 1
ATOM 2287 C C . PHE A 1 273 ? -8.850 5.000 -12.547 1.00 91.69 273 PHE A C 1
ATOM 2289 O O . PHE A 1 273 ? -9.522 3.974 -12.514 1.00 91.69 273 PHE A O 1
ATOM 2296 N N . ILE A 1 274 ? -9.164 6.087 -11.843 1.00 88.31 274 ILE A N 1
ATOM 2297 C CA . ILE A 1 274 ? -10.230 6.165 -10.840 1.00 88.31 274 ILE A CA 1
ATOM 2298 C C . ILE A 1 274 ? -11.514 6.668 -11.500 1.00 88.31 274 ILE A C 1
ATOM 2300 O O . ILE A 1 274 ? -11.515 7.713 -12.161 1.00 88.31 274 ILE A O 1
ATOM 2304 N N . ARG A 1 275 ? -12.605 5.915 -11.340 1.00 82.06 275 ARG A N 1
ATOM 2305 C CA . ARG A 1 275 ? -13.900 6.172 -11.979 1.00 82.06 275 ARG A CA 1
ATOM 2306 C C . ARG A 1 275 ? -15.057 6.214 -11.002 1.00 82.06 275 ARG A C 1
ATOM 2308 O O . ARG A 1 275 ? -15.081 5.378 -10.076 1.00 82.06 275 ARG A O 1
#